Protein 2CHR (pdb70)

Organism: Cupriavidus pinatubonensis (strain JMP 134 / LMG 1197) (NCBI:txid264198)

B-factor: mean 28.67, std 28.76, range [2.0, 218.47]

Structure (mmCIF, N/CA/C/O backbone):
data_2CHR
#
_entry.id   2CHR
#
_cell.length_a   111.890
_cell.length_b   111.890
_cell.length_c   148.490
_cell.angle_alpha   90.00
_cell.angle_beta   90.00
_cell.angle_gamma   90.00
#
_symmetry.space_group_name_H-M   'I 4 2 2'
#
loop_
_entity.id
_entity.type
_entity.pdbx_description
1 polymer 'CHLOROMUCONATE CYCLOISOMERASE'
2 non-polymer 'MANGANESE (II) ION'
3 non-polymer 'CHLORIDE ION'
4 water water
#
loop_
_atom_site.group_PDB
_atom_site.id
_atom_site.type_symbol
_atom_site.label_atom_id
_atom_site.label_alt_id
_atom_site.label_comp_id
_atom_site.label_asym_id
_atom_site.label_entity_id
_atom_site.label_seq_id
_atom_site.pdbx_PDB_ins_code
_atom_site.Cartn_x
_atom_site.Cartn_y
_atom_site.Cartn_z
_atom_site.occupancy
_atom_site.B_iso_or_equiv
_atom_site.auth_seq_id
_atom_site.auth_comp_id
_atom_site.auth_asym_id
_atom_site.auth_atom_id
_atom_site.pdbx_PDB_model_num
ATOM 1 N N . MET A 1 1 ? 12.843 26.856 65.967 1.00 55.39 1 MET A N 1
ATOM 2 C CA . MET A 1 1 ? 11.511 26.527 66.536 1.00 55.39 1 MET A CA 1
ATOM 3 C C . MET A 1 1 ? 10.508 27.608 66.109 1.00 55.39 1 MET A C 1
ATOM 4 O O . MET A 1 1 ? 9.364 27.613 66.551 1.00 55.39 1 MET A O 1
ATOM 9 N N . LYS A 1 2 ? 10.975 28.527 65.263 1.00 53.69 2 LYS A N 1
ATOM 10 C CA . LYS A 1 2 ? 10.185 29.639 64.732 1.00 53.69 2 LYS A CA 1
ATOM 11 C C . LYS A 1 2 ? 9.446 30.486 65.773 1.00 53.69 2 LYS A C 1
ATOM 12 O O . LYS A 1 2 ? 8.471 30.043 66.391 1.00 53.69 2 LYS A O 1
ATOM 18 N N . ILE A 1 3 ? 9.904 31.725 65.928 1.00 26.83 3 ILE A N 1
ATOM 19 C CA . ILE A 1 3 ? 9.321 32.655 66.882 1.00 26.83 3 ILE A CA 1
ATOM 20 C C . ILE A 1 3 ? 7.947 33.099 66.419 1.00 26.83 3 ILE A C 1
ATOM 21 O O . ILE A 1 3 ? 7.805 33.701 65.357 1.00 26.83 3 ILE A O 1
ATOM 26 N N . ASP A 1 4 ? 6.932 32.779 67.211 1.00 33.87 4 ASP A N 1
ATOM 27 C CA . ASP A 1 4 ? 5.568 33.164 66.885 1.00 33.87 4 ASP A CA 1
ATOM 28 C C . ASP A 1 4 ? 5.426 34.645 67.189 1.00 33.87 4 ASP A C 1
ATOM 29 O O . ASP A 1 4 ? 5.197 35.449 66.284 1.00 33.87 4 ASP A O 1
ATOM 34 N N . ALA A 1 5 ? 5.607 35.010 68.456 1.00 23.75 5 ALA A N 1
ATOM 35 C CA . ALA A 1 5 ? 5.508 36.408 68.857 1.00 23.75 5 ALA A CA 1
ATOM 36 C C . ALA A 1 5 ? 6.328 36.758 70.106 1.00 23.75 5 ALA A C 1
ATOM 37 O O . ALA A 1 5 ? 6.477 35.951 71.028 1.00 23.75 5 ALA A O 1
ATOM 39 N N . ILE A 1 6 ? 6.881 37.967 70.097 1.00 48.52 6 ILE A N 1
ATOM 40 C CA . ILE A 1 6 ? 7.695 38.476 71.193 1.00 48.52 6 ILE A CA 1
ATOM 41 C C . ILE A 1 6 ? 6.927 39.616 71.850 1.00 48.52 6 ILE A C 1
ATOM 42 O O . ILE A 1 6 ? 6.740 40.674 71.243 1.00 48.52 6 ILE A O 1
ATOM 47 N N . GLU A 1 7 ? 6.459 39.381 73.074 1.00 42.19 7 GLU A N 1
ATOM 48 C CA . GLU A 1 7 ? 5.712 40.384 73.830 1.00 42.19 7 GLU A CA 1
ATOM 49 C C . GLU A 1 7 ? 6.553 40.934 74.982 1.00 42.19 7 GLU A C 1
ATOM 50 O O . GLU A 1 7 ? 7.476 40.271 75.453 1.00 42.19 7 GLU A O 1
ATOM 56 N N . ALA A 1 8 ? 6.228 42.143 75.432 1.00 21.04 8 ALA A N 1
ATOM 57 C CA . ALA A 1 8 ? 6.953 42.778 76.524 1.00 21.04 8 ALA A CA 1
ATOM 58 C C . ALA A 1 8 ? 6.062 43.744 77.290 1.00 21.04 8 ALA A C 1
ATOM 59 O O . ALA A 1 8 ? 5.274 44.473 76.681 1.00 21.04 8 ALA A O 1
ATOM 61 N N . VAL A 1 9 ? 6.189 43.746 78.621 1.00 31.22 9 VAL A N 1
ATOM 62 C CA . VAL A 1 9 ? 5.403 44.627 79.494 1.00 31.22 9 VAL A CA 1
ATOM 63 C C . VAL A 1 9 ? 6.300 45.287 80.546 1.00 31.22 9 VAL A C 1
ATOM 64 O O . VAL A 1 9 ? 7.321 44.720 80.949 1.00 31.22 9 VAL A O 1
ATOM 68 N N . ILE A 1 10 ? 5.919 46.486 80.981 1.00 23.99 10 ILE A N 1
ATOM 69 C CA . ILE A 1 10 ? 6.674 47.216 81.997 1.00 23.99 10 ILE A CA 1
ATOM 70 C C . ILE A 1 10 ? 6.081 46.933 83.372 1.00 23.99 10 ILE A C 1
ATOM 71 O O . ILE A 1 10 ? 4.867 46.935 83.522 1.00 23.99 10 ILE A O 1
ATOM 76 N N . VAL A 1 11 ? 6.936 46.721 84.373 1.00 30.81 11 VAL A N 1
ATOM 77 C CA . VAL A 1 11 ? 6.492 46.440 85.747 1.00 30.81 11 VAL A CA 1
ATOM 78 C C . VAL A 1 11 ? 7.320 47.200 86.790 1.00 30.81 11 VAL A C 1
ATOM 79 O O . VAL A 1 11 ? 8.550 47.105 86.817 1.00 30.81 11 VAL A O 1
ATOM 83 N N . ASP A 1 12 ? 6.640 47.952 87.653 1.00 47.24 12 ASP A N 1
ATOM 84 C CA . ASP A 1 12 ? 7.321 48.746 88.680 1.00 47.24 12 ASP A CA 1
ATOM 85 C C . ASP A 1 12 ? 7.244 48.162 90.082 1.00 47.24 12 ASP A C 1
ATOM 86 O O . ASP A 1 12 ? 6.200 48.241 90.732 1.00 47.24 12 ASP A O 1
ATOM 91 N N . VAL A 1 13 ? 8.377 47.674 90.578 1.00 16.04 13 VAL A N 1
ATOM 92 C CA . VAL A 1 13 ? 8.436 47.086 91.910 1.00 16.04 13 VAL A CA 1
ATOM 93 C C . VAL A 1 13 ? 9.278 47.984 92.821 1.00 16.04 13 VAL A C 1
ATOM 94 O O . VAL A 1 13 ? 10.425 48.298 92.497 1.00 16.04 13 VAL A O 1
ATOM 98 N N . PRO A 1 14 ? 8.730 48.391 93.985 1.00 32.08 14 PRO A N 1
ATOM 99 C CA . PRO A 1 14 ? 9.410 49.255 94.967 1.00 32.08 14 PRO A CA 1
ATOM 100 C C . PRO A 1 14 ? 10.530 48.562 95.738 1.00 32.08 14 PRO A C 1
ATOM 101 O O . PRO A 1 14 ? 10.588 47.334 95.804 1.00 32.08 14 PRO A O 1
ATOM 105 N N . THR A 1 15 ? 11.418 49.363 96.316 1.00 26.22 15 THR A N 1
ATOM 106 C CA . THR A 1 15 ? 12.515 48.822 97.106 1.00 26.22 15 THR A CA 1
ATOM 107 C C . THR A 1 15 ? 12.035 48.843 98.542 1.00 26.22 15 THR A C 1
ATOM 108 O O . THR A 1 15 ? 11.358 49.795 98.943 1.00 26.22 15 THR A O 1
ATOM 112 N N . LYS A 1 16 ? 12.343 47.786 99.297 1.00 37.11 16 LYS A N 1
ATOM 113 C CA . LYS A 1 16 ? 11.961 47.695 100.706 1.00 37.11 16 LYS A CA 1
ATOM 114 C C . LYS A 1 16 ? 12.400 48.983 101.389 1.00 37.11 16 LYS A C 1
ATOM 115 O O . LYS A 1 16 ? 11.627 49.616 102.110 1.00 37.11 16 LYS A O 1
ATOM 121 N N . ARG A 1 17 ? 13.641 49.373 101.121 1.00 77.51 17 ARG A N 1
ATOM 122 C CA . ARG A 1 17 ? 14.207 50.591 101.657 1.00 77.51 17 ARG A CA 1
ATOM 123 C C . ARG A 1 17 ? 15.030 51.249 100.555 1.00 77.51 17 ARG A C 1
ATOM 124 O O . ARG A 1 17 ? 15.572 50.565 99.684 1.00 77.51 17 ARG A O 1
ATOM 132 N N . PRO A 1 18 ? 15.128 52.595 100.573 1.00 55.38 18 PRO A N 1
ATOM 133 C CA . PRO A 1 18 ? 15.871 53.383 99.585 1.00 55.38 18 PRO A CA 1
ATOM 134 C C . PRO A 1 18 ? 17.339 53.012 99.460 1.00 55.38 18 PRO A C 1
ATOM 135 O O . PRO A 1 18 ? 17.961 52.493 100.393 1.00 55.38 18 PRO A O 1
ATOM 139 N N . ILE A 1 19 ? 17.884 53.286 98.285 1.00 32.49 19 ILE A N 1
ATOM 140 C CA . ILE A 1 19 ? 19.281 53.019 98.018 1.00 32.49 19 ILE A CA 1
ATOM 141 C C . ILE A 1 19 ? 19.876 54.304 97.465 1.00 32.49 19 ILE A C 1
ATOM 142 O O . ILE A 1 19 ? 19.859 54.549 96.260 1.00 32.49 19 ILE A O 1
ATOM 147 N N . GLN A 1 20 ? 20.341 55.150 98.376 1.00 8.91 20 GLN A N 1
ATOM 148 C CA . GLN A 1 20 ? 20.930 56.426 98.020 1.00 8.91 20 GLN A CA 1
ATOM 149 C C . GLN A 1 20 ? 22.353 56.309 97.455 1.00 8.91 20 GLN A C 1
ATOM 150 O O . GLN A 1 20 ? 23.289 55.920 98.153 1.00 8.91 20 GLN A O 1
ATOM 156 N N . MET A 1 21 ? 22.491 56.580 96.161 1.00 36.09 21 MET A N 1
ATOM 157 C CA . MET A 1 21 ? 23.788 56.547 95.489 1.00 36.09 21 MET A CA 1
ATOM 158 C C . MET A 1 21 ? 24.230 57.986 95.272 1.00 36.09 21 MET A C 1
ATOM 159 O O . MET A 1 21 ? 23.594 58.924 95.768 1.00 36.09 21 MET A O 1
ATOM 164 N N . SER A 1 22 ? 25.313 58.158 94.518 1.00 18.75 22 SER A N 1
ATOM 165 C CA . SER A 1 22 ? 25.848 59.488 94.225 1.00 18.75 22 SER A CA 1
ATOM 166 C C . SER A 1 22 ? 25.041 60.157 93.132 1.00 18.75 22 SER A C 1
ATOM 167 O O . SER A 1 22 ? 24.919 61.382 93.100 1.00 18.75 22 SER A O 1
ATOM 170 N N . ILE A 1 23 ? 24.480 59.343 92.246 1.00 17.14 23 ILE A N 1
ATOM 171 C CA . ILE A 1 23 ? 23.700 59.853 91.136 1.00 17.14 23 ILE A CA 1
ATOM 172 C C . ILE A 1 23 ? 22.195 59.926 91.380 1.00 17.14 23 ILE A C 1
ATOM 173 O O . ILE A 1 23 ? 21.548 60.837 90.872 1.00 17.14 23 ILE A O 1
ATOM 178 N N . THR A 1 24 ? 21.653 59.016 92.196 1.00 68.26 24 THR A N 1
ATOM 179 C CA . THR A 1 24 ? 20.206 58.978 92.475 1.00 68.26 24 THR A CA 1
ATOM 180 C C . THR A 1 24 ? 19.868 58.101 93.688 1.00 68.26 24 THR A C 1
ATOM 181 O O . THR A 1 24 ? 20.687 57.287 94.112 1.00 68.26 24 THR A O 1
ATOM 185 N N . THR A 1 25 ? 18.677 58.298 94.260 1.00 44.27 25 THR A N 1
ATOM 186 C CA . THR A 1 25 ? 18.202 57.476 95.379 1.00 44.27 25 THR A CA 1
ATOM 187 C C . THR A 1 25 ? 17.173 56.511 94.780 1.00 44.27 25 THR A C 1
ATOM 188 O O . THR A 1 25 ? 16.278 56.922 94.035 1.00 44.27 25 THR A O 1
ATOM 192 N N . VAL A 1 26 ? 17.313 55.228 95.091 1.00 35.05 26 VAL A N 1
ATOM 193 C CA . VAL A 1 26 ? 16.409 54.210 94.572 1.00 35.05 26 VAL A CA 1
ATOM 194 C C . VAL A 1 26 ? 15.275 53.901 95.542 1.00 35.05 26 VAL A C 1
ATOM 195 O O . VAL A 1 26 ? 15.455 53.167 96.520 1.00 35.05 26 VAL A O 1
ATOM 199 N N . HIS A 1 27 ? 14.127 54.527 95.302 1.00 46.17 27 HIS A N 1
ATOM 200 C CA . HIS A 1 27 ? 12.947 54.309 96.132 1.00 46.17 27 HIS A CA 1
ATOM 201 C C . HIS A 1 27 ? 12.105 53.201 95.504 1.00 46.17 27 HIS A C 1
ATOM 202 O O . HIS A 1 27 ? 11.399 52.474 96.206 1.00 46.17 27 HIS A O 1
ATOM 209 N N . GLN A 1 28 ? 12.200 53.085 94.178 1.00 31.56 28 GLN A N 1
ATOM 210 C CA . GLN A 1 28 ? 11.460 52.092 93.402 1.00 31.56 28 GLN A CA 1
ATOM 211 C C . GLN A 1 28 ? 12.338 51.586 92.250 1.00 31.56 28 GLN A C 1
ATOM 212 O O . GLN A 1 28 ? 13.285 52.262 91.849 1.00 31.56 28 GLN A O 1
ATOM 218 N N . GLN A 1 29 ? 12.021 50.405 91.723 1.00 32.39 29 GLN A N 1
ATOM 219 C CA . GLN A 1 29 ? 12.790 49.810 90.629 1.00 32.39 29 GLN A CA 1
ATOM 220 C C . GLN A 1 29 ? 11.889 49.339 89.475 1.00 32.39 29 GLN A C 1
ATOM 221 O O . GLN A 1 29 ? 11.137 48.371 89.611 1.00 32.39 29 GLN A O 1
ATOM 227 N N . SER A 1 30 ? 11.996 50.023 88.337 1.00 60.04 30 SER A N 1
ATOM 228 C CA . SER A 1 30 ? 11.197 49.727 87.147 1.00 60.04 30 SER A CA 1
ATOM 229 C C . SER A 1 30 ? 11.860 48.698 86.242 1.00 60.04 30 SER A C 1
ATOM 230 O O . SER A 1 30 ? 13.077 48.701 86.092 1.00 60.04 30 SER A O 1
ATOM 233 N N . TYR A 1 31 ? 11.049 47.867 85.591 1.00 26.11 31 TYR A N 1
ATOM 234 C CA . TYR A 1 31 ? 11.563 46.829 84.698 1.00 26.11 31 TYR A CA 1
ATOM 235 C C . TYR A 1 31 ? 10.810 46.701 83.372 1.00 26.11 31 TYR A C 1
ATOM 236 O O . TYR A 1 31 ? 9.886 47.461 83.076 1.00 26.11 31 TYR A O 1
ATOM 245 N N . VAL A 1 32 ? 11.220 45.711 82.585 1.00 12.99 32 VAL A N 1
ATOM 246 C CA . VAL A 1 32 ? 10.617 45.413 81.295 1.00 12.99 32 VAL A CA 1
ATOM 247 C C . VAL A 1 32 ? 10.818 43.912 81.063 1.00 12.99 32 VAL A C 1
ATOM 248 O O . VAL A 1 32 ? 11.902 43.484 80.663 1.00 12.99 32 VAL A O 1
ATOM 252 N N . ILE A 1 33 ? 9.816 43.107 81.409 1.00 49.46 33 ILE A N 1
ATOM 253 C CA . ILE A 1 33 ? 9.913 41.663 81.204 1.00 49.46 33 ILE A CA 1
ATOM 254 C C . ILE A 1 33 ? 9.472 41.311 79.780 1.00 49.46 33 ILE A C 1
ATOM 255 O O . ILE A 1 33 ? 8.416 41.743 79.318 1.00 49.46 33 ILE A O 1
ATOM 260 N N . VAL A 1 34 ? 10.333 40.590 79.067 1.00 21.95 34 VAL A N 1
ATOM 261 C CA . VAL A 1 34 ? 10.078 40.194 77.689 1.00 21.95 34 VAL A CA 1
ATOM 262 C C . VAL A 1 34 ? 9.734 38.711 77.523 1.00 21.95 34 VAL A C 1
ATOM 263 O O . VAL A 1 34 ? 10.617 37.850 77.550 1.00 21.95 34 VAL A O 1
ATOM 267 N N . ARG A 1 35 ? 8.447 38.421 77.338 1.00 57.43 35 ARG A N 1
ATOM 268 C CA . ARG A 1 35 ? 7.981 37.048 77.144 1.00 57.43 35 ARG A CA 1
ATOM 269 C C . ARG A 1 35 ? 7.990 36.676 75.667 1.00 57.43 35 ARG A C 1
ATOM 270 O O . ARG A 1 35 ? 7.131 37.134 74.913 1.00 57.43 35 ARG A O 1
ATOM 278 N N . VAL A 1 36 ? 8.962 35.872 75.245 1.00 24.23 36 VAL A N 1
ATOM 279 C CA . VAL A 1 36 ? 9.035 35.445 73.846 1.00 24.23 36 VAL A CA 1
ATOM 280 C C . VAL A 1 36 ? 8.346 34.080 73.671 1.00 24.23 36 VAL A C 1
ATOM 281 O O . VAL A 1 36 ? 8.882 33.044 74.057 1.00 24.23 36 VAL A O 1
ATOM 285 N N . TYR A 1 37 ? 7.128 34.090 73.139 1.00 49.58 37 TYR A N 1
ATOM 286 C CA . TYR A 1 37 ? 6.379 32.851 72.937 1.00 49.58 37 TYR A CA 1
ATOM 287 C C . TYR A 1 37 ? 6.784 32.188 71.636 1.00 49.58 37 TYR A C 1
ATOM 288 O O . TYR A 1 37 ? 6.869 32.846 70.599 1.00 49.58 37 TYR A O 1
ATOM 297 N N . SER A 1 38 ? 7.022 30.882 71.692 1.00 28.22 38 SER A N 1
ATOM 298 C CA . SER A 1 38 ? 7.412 30.142 70.505 1.00 28.22 38 SER A CA 1
ATOM 299 C C . SER A 1 38 ? 7.164 28.645 70.587 1.00 28.22 38 SER A C 1
ATOM 300 O O . SER A 1 38 ? 7.754 27.951 71.415 1.00 28.22 38 SER A O 1
ATOM 303 N N . GLU A 1 39 ? 6.321 28.159 69.678 1.00 67.62 39 GLU A N 1
ATOM 304 C CA . GLU A 1 39 ? 5.969 26.746 69.574 1.00 67.62 39 GLU A CA 1
ATOM 305 C C . GLU A 1 39 ? 5.410 26.179 70.879 1.00 67.62 39 GLU A C 1
ATOM 306 O O . GLU A 1 39 ? 5.718 25.050 71.269 1.00 67.62 39 GLU A O 1
ATOM 312 N N . GLY A 1 40 ? 4.605 26.981 71.567 1.00 62.26 40 GLY A N 1
ATOM 313 C CA . GLY A 1 40 ? 4.018 26.537 72.818 1.00 62.26 40 GLY A CA 1
ATOM 314 C C . GLY A 1 40 ? 4.826 26.845 74.067 1.00 62.26 40 GLY A C 1
ATOM 315 O O . GLY A 1 40 ? 4.246 27.085 75.124 1.00 62.26 40 GLY A O 1
ATOM 316 N N . LEU A 1 41 ? 6.153 26.811 73.963 1.00 60.00 41 LEU A N 1
ATOM 317 C CA . LEU A 1 41 ? 7.014 27.100 75.107 1.00 60.00 41 LEU A CA 1
ATOM 318 C C . LEU A 1 41 ? 7.475 28.554 75.104 1.00 60.00 41 LEU A C 1
ATOM 319 O O . LEU A 1 41 ? 7.954 29.057 74.089 1.00 60.00 41 LEU A O 1
ATOM 324 N N . VAL A 1 42 ? 7.305 29.219 76.243 1.00 46.49 42 VAL A N 1
ATOM 325 C CA . VAL A 1 42 ? 7.684 30.619 76.409 1.00 46.49 42 VAL A CA 1
ATOM 326 C C . VAL A 1 42 ? 9.149 30.711 76.861 1.00 46.49 42 VAL A C 1
ATOM 327 O O . VAL A 1 42 ? 9.791 29.692 77.124 1.00 46.49 42 VAL A O 1
ATOM 331 N N . GLY A 1 43 ? 9.670 31.939 76.885 1.00 11.01 43 GLY A N 1
ATOM 332 C CA . GLY A 1 43 ? 11.033 32.217 77.299 1.00 11.01 43 GLY A CA 1
ATOM 333 C C . GLY A 1 43 ? 11.045 33.588 77.953 1.00 11.01 43 GLY A C 1
ATOM 334 O O . GLY A 1 43 ? 10.819 34.608 77.293 1.00 11.01 43 GLY A O 1
ATOM 335 N N . VAL A 1 44 ? 11.249 33.615 79.263 1.00 32.35 44 VAL A N 1
ATOM 336 C CA . VAL A 1 44 ? 11.262 34.865 80.004 1.00 32.35 44 VAL A CA 1
ATOM 337 C C . VAL A 1 44 ? 12.648 35.500 80.124 1.00 32.35 44 VAL A C 1
ATOM 338 O O . VAL A 1 44 ? 13.653 34.804 80.306 1.00 32.35 44 VAL A O 1
ATOM 342 N N . GLY A 1 45 ? 12.669 36.830 80.047 1.00 9.60 45 GLY A N 1
ATOM 343 C CA . GLY A 1 45 ? 13.889 37.610 80.156 1.00 9.60 45 GLY A CA 1
ATOM 344 C C . GLY A 1 45 ? 13.498 39.015 80.583 1.00 9.60 45 GLY A C 1
ATOM 345 O O . GLY A 1 45 ? 12.318 39.351 80.571 1.00 9.60 45 GLY A O 1
ATOM 346 N N . GLU A 1 46 ? 14.459 39.845 80.968 1.00 23.13 46 GLU A N 1
ATOM 347 C CA . GLU A 1 46 ? 14.122 41.200 81.387 1.00 23.13 46 GLU A CA 1
ATOM 348 C C . GLU A 1 46 ? 15.225 42.204 81.086 1.00 23.13 46 GLU A C 1
ATOM 349 O O . GLU A 1 46 ? 16.394 41.843 80.914 1.00 23.13 46 GLU A O 1
ATOM 355 N N . GLY A 1 47 ? 14.844 43.473 81.058 1.00 2.00 47 GLY A N 1
ATOM 356 C CA . GLY A 1 47 ? 15.804 44.519 80.796 1.00 2.00 47 GLY A CA 1
ATOM 357 C C . GLY A 1 47 ? 15.302 45.786 81.443 1.00 2.00 47 GLY A C 1
ATOM 358 O O . GLY A 1 47 ? 14.106 46.084 81.359 1.00 2.00 47 GLY A O 1
ATOM 359 N N . GLY A 1 48 ? 16.200 46.513 82.105 1.00 18.12 48 GLY A N 1
ATOM 360 C CA . GLY A 1 48 ? 15.822 47.755 82.756 1.00 18.12 48 GLY A CA 1
ATOM 361 C C . GLY A 1 48 ? 17.030 48.591 83.132 1.00 18.12 48 GLY A C 1
ATOM 362 O O . GLY A 1 48 ? 18.165 48.138 82.981 1.00 18.12 48 GLY A O 1
ATOM 363 N N . SER A 1 49 ? 16.794 49.808 83.618 1.00 74.13 49 SER A N 1
ATOM 364 C CA . SER A 1 49 ? 17.877 50.706 84.018 1.00 74.13 49 SER A CA 1
ATOM 365 C C . SER A 1 49 ? 17.689 51.253 85.440 1.00 74.13 49 SER A C 1
ATOM 366 O O . SER A 1 49 ? 16.624 51.099 86.041 1.00 74.13 49 SER A O 1
ATOM 369 N N . VAL A 1 50 ? 18.739 51.881 85.969 1.00 21.37 50 VAL A N 1
ATOM 370 C CA . VAL A 1 50 ? 18.731 52.463 87.317 1.00 21.37 50 VAL A CA 1
ATOM 371 C C . VAL A 1 50 ? 18.481 53.974 87.301 1.00 21.37 50 VAL A C 1
ATOM 372 O O . VAL A 1 50 ? 19.119 54.710 86.545 1.00 21.37 50 VAL A O 1
ATOM 376 N N . GLY A 1 51 ? 17.583 54.427 88.173 1.00 36.84 51 GLY A N 1
ATOM 377 C CA . GLY A 1 51 ? 17.255 55.840 88.252 1.00 36.84 51 GLY A CA 1
ATOM 378 C C . GLY A 1 51 ? 16.721 56.384 86.939 1.00 36.84 51 GLY A C 1
ATOM 379 O O . GLY A 1 51 ? 16.827 57.581 86.657 1.00 36.84 51 GLY A O 1
ATOM 380 N N . GLY A 1 52 ? 16.096 55.504 86.156 1.00 19.20 52 GLY A N 1
ATOM 381 C CA . GLY A 1 52 ? 15.560 55.890 84.863 1.00 19.20 52 GLY A CA 1
ATOM 382 C C . GLY A 1 52 ? 16.735 56.059 83.926 1.00 19.20 52 GLY A C 1
ATOM 383 O O . GLY A 1 52 ? 17.601 55.189 83.870 1.00 19.20 52 GLY A O 1
ATOM 384 N N . PRO A 1 53 ? 16.804 57.176 83.183 1.00 35.14 53 PRO A N 1
ATOM 385 C CA . PRO A 1 53 ? 17.903 57.440 82.251 1.00 35.14 53 PRO A CA 1
ATOM 386 C C . PRO A 1 53 ? 19.085 58.115 82.953 1.00 35.14 53 PRO A C 1
ATOM 387 O O . PRO A 1 53 ? 19.655 59.067 82.429 1.00 35.14 53 PRO A O 1
ATOM 391 N N . VAL A 1 54 ? 19.455 57.617 84.133 1.00 11.95 54 VAL A N 1
ATOM 392 C CA . VAL A 1 54 ? 20.568 58.210 84.873 1.00 11.95 54 VAL A CA 1
ATOM 393 C C . VAL A 1 54 ? 21.826 57.347 84.941 1.00 11.95 54 VAL A C 1
ATOM 394 O O . VAL A 1 54 ? 22.915 57.826 84.621 1.00 11.95 54 VAL A O 1
ATOM 398 N N . TRP A 1 55 ? 21.702 56.095 85.381 1.00 41.48 55 TRP A N 1
ATOM 399 C CA . TRP A 1 55 ? 22.870 55.217 85.447 1.00 41.48 55 TRP A CA 1
ATOM 400 C C . TRP A 1 55 ? 23.369 55.032 84.023 1.00 41.48 55 TRP A C 1
ATOM 401 O O . TRP A 1 55 ? 24.561 55.114 83.762 1.00 41.48 55 TRP A O 1
ATOM 412 N N . SER A 1 56 ? 22.431 54.803 83.109 1.00 15.33 56 SER A N 1
ATOM 413 C CA . SER A 1 56 ? 22.730 54.638 81.692 1.00 15.33 56 SER A CA 1
ATOM 414 C C . SER A 1 56 ? 21.783 55.576 80.934 1.00 15.33 56 SER A C 1
ATOM 415 O O . SER A 1 56 ? 20.962 56.264 81.549 1.00 15.33 56 SER A O 1
ATOM 418 N N 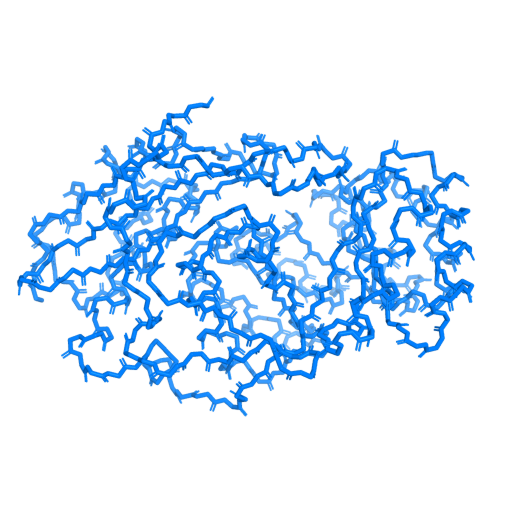. ALA A 1 57 ? 21.889 55.599 79.608 1.00 26.47 57 ALA A N 1
ATOM 419 C CA 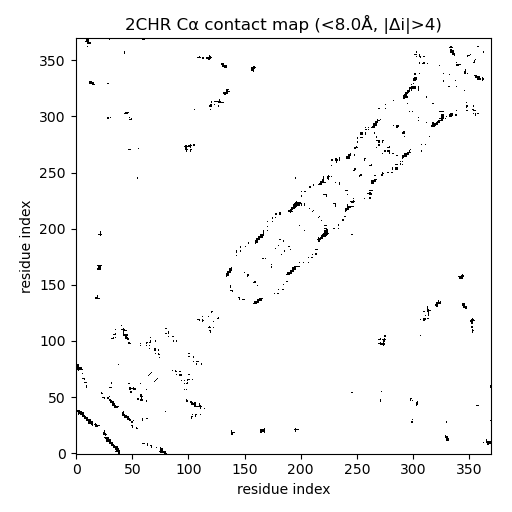. ALA A 1 57 ? 21.037 56.459 78.784 1.00 26.47 57 ALA A CA 1
ATOM 420 C C . ALA A 1 57 ? 19.638 55.868 78.570 1.00 26.47 57 ALA A C 1
ATOM 421 O O . ALA A 1 57 ? 18.763 56.510 77.991 1.00 26.47 57 ALA A O 1
ATOM 423 N N . GLU A 1 58 ? 19.440 54.642 79.043 1.00 17.37 58 GLU A N 1
ATOM 424 C CA . GLU A 1 58 ? 18.168 53.948 78.901 1.00 17.37 58 GLU A CA 1
ATOM 425 C C . GLU A 1 58 ? 17.276 54.066 80.130 1.00 17.37 58 GLU A C 1
ATOM 426 O O . GLU A 1 58 ? 17.728 54.424 81.215 1.00 17.37 58 GLU A O 1
ATOM 432 N N . CYS A 1 59 ? 16.003 53.733 79.942 1.00 14.97 59 CYS A N 1
ATOM 433 C CA . CYS A 1 59 ? 15.000 53.769 81.000 1.00 14.97 59 CYS A CA 1
ATOM 434 C C . CYS A 1 59 ? 13.856 52.854 80.579 1.00 14.97 59 CYS A C 1
ATOM 435 O O . CYS A 1 59 ? 13.797 52.427 79.422 1.00 14.97 59 CYS A O 1
ATOM 438 N N . ALA A 1 60 ? 12.942 52.583 81.509 1.00 24.55 60 ALA A N 1
ATOM 439 C CA . ALA A 1 60 ? 11.805 51.694 81.272 1.00 24.55 60 ALA A CA 1
ATOM 440 C C . ALA A 1 60 ? 11.026 51.928 79.977 1.00 24.55 60 ALA A C 1
ATOM 441 O O . ALA A 1 60 ? 10.808 50.987 79.208 1.00 24.55 60 ALA A O 1
ATOM 443 N N . GLU A 1 61 ? 10.634 53.179 79.728 1.00 43.70 61 GLU A N 1
ATOM 444 C CA . GLU A 1 61 ? 9.855 53.531 78.536 1.00 43.70 61 GLU A CA 1
ATOM 445 C C . GLU A 1 61 ? 10.628 53.449 77.229 1.00 43.70 61 GLU A C 1
ATOM 446 O O . GLU A 1 61 ? 10.040 53.200 76.174 1.00 43.70 61 GLU A O 1
ATOM 452 N N . THR A 1 62 ? 11.932 53.704 77.291 1.00 9.43 62 THR A N 1
ATOM 453 C CA . THR A 1 62 ? 12.774 53.635 76.094 1.00 9.43 62 THR A CA 1
ATOM 454 C C . THR A 1 62 ? 13.029 52.170 75.736 1.00 9.43 62 THR A C 1
ATOM 455 O O . THR A 1 62 ? 13.088 51.815 74.558 1.00 9.43 62 THR A O 1
ATOM 459 N N . ILE A 1 63 ? 13.146 51.326 76.760 1.00 40.41 63 ILE A N 1
ATOM 460 C CA . ILE A 1 63 ? 13.381 49.901 76.569 1.00 40.41 63 ILE A CA 1
ATOM 461 C C . ILE A 1 63 ? 12.198 49.250 75.863 1.00 40.41 63 ILE A C 1
ATOM 462 O O . ILE A 1 63 ? 12.377 48.466 74.933 1.00 40.41 63 ILE A O 1
ATOM 467 N N . LYS A 1 64 ? 10.986 49.601 76.284 1.00 49.59 64 LYS A N 1
ATOM 468 C CA . LYS A 1 64 ? 9.787 49.016 75.698 1.00 49.59 64 LYS A CA 1
ATOM 469 C C . LYS A 1 64 ? 9.619 49.285 74.205 1.00 49.59 64 LYS A C 1
ATOM 470 O O . LYS A 1 64 ? 9.475 48.349 73.421 1.00 49.59 64 LYS A O 1
ATOM 476 N N . ILE A 1 65 ? 9.661 50.554 73.812 1.00 36.98 65 ILE A N 1
ATOM 477 C CA . ILE A 1 65 ? 9.493 50.924 72.408 1.00 36.98 65 ILE A CA 1
ATOM 478 C C . ILE A 1 65 ? 10.605 50.408 71.499 1.00 36.98 65 ILE A C 1
ATOM 479 O O . ILE A 1 65 ? 10.342 49.968 70.380 1.00 36.98 65 ILE A O 1
ATOM 484 N N . ILE A 1 66 ? 11.844 50.452 71.983 1.00 25.79 66 ILE A N 1
ATOM 485 C CA . ILE A 1 66 ? 12.979 49.971 71.203 1.00 25.79 66 ILE A CA 1
ATOM 486 C C . ILE A 1 66 ? 12.834 48.473 70.984 1.00 25.79 66 ILE A C 1
ATOM 487 O O . ILE A 1 66 ? 13.227 47.956 69.942 1.00 25.79 66 ILE A O 1
ATOM 492 N N . VAL A 1 67 ? 12.274 47.785 71.975 1.00 18.95 67 VAL A N 1
ATOM 493 C CA . VAL A 1 67 ? 12.051 46.351 71.868 1.00 18.95 67 VAL A CA 1
ATOM 494 C C . VAL A 1 67 ? 10.911 46.096 70.876 1.00 18.95 67 VAL A C 1
ATOM 495 O O . VAL A 1 67 ? 11.134 45.627 69.756 1.00 18.95 67 VAL A O 1
ATOM 499 N N . GLU A 1 68 ? 9.702 46.473 71.281 1.00 61.18 68 GLU A N 1
ATOM 500 C CA . GLU A 1 68 ? 8.500 46.290 70.474 1.00 61.18 68 GLU A CA 1
ATOM 501 C C . GLU A 1 68 ? 8.562 46.809 69.041 1.00 61.18 68 GLU A C 1
ATOM 502 O O . GLU A 1 68 ? 8.370 46.057 68.084 1.00 61.18 68 GLU A O 1
ATOM 508 N N . ARG A 1 69 ? 8.840 48.100 68.911 1.00 18.69 69 ARG A N 1
ATOM 509 C CA . ARG A 1 69 ? 8.868 48.764 67.616 1.00 18.69 69 ARG A CA 1
ATOM 510 C C . ARG A 1 69 ? 10.101 48.590 66.733 1.00 18.69 69 ARG A C 1
ATOM 511 O O . ARG A 1 69 ? 10.018 48.775 65.523 1.00 18.69 69 ARG A O 1
ATOM 519 N N . TYR A 1 70 ? 11.230 48.195 67.307 1.00 23.48 70 TYR A N 1
ATOM 520 C CA . TYR A 1 70 ? 12.433 48.076 66.500 1.00 23.48 70 TYR A CA 1
ATOM 521 C C . TYR A 1 70 ? 13.174 46.760 66.416 1.00 23.48 70 TYR A C 1
ATOM 522 O O . TYR A 1 70 ? 13.812 46.488 65.405 1.00 23.48 70 TYR A O 1
ATOM 531 N N . LEU A 1 71 ? 13.110 45.950 67.465 1.00 15.90 71 LEU A N 1
ATOM 532 C CA . LEU A 1 71 ? 13.813 44.667 67.471 1.00 15.90 71 LEU A CA 1
ATOM 533 C C . LEU A 1 71 ? 12.859 43.532 67.131 1.00 15.90 71 LEU A C 1
ATOM 534 O O . LEU A 1 71 ? 13.120 42.730 66.232 1.00 15.90 71 LEU A O 1
ATOM 539 N N . ALA A 1 72 ? 11.713 43.550 67.800 1.00 24.89 72 ALA A N 1
ATOM 540 C CA . ALA A 1 72 ? 10.656 42.554 67.645 1.00 24.89 72 ALA A CA 1
ATOM 541 C C . ALA A 1 72 ? 10.258 42.218 66.201 1.00 24.89 72 ALA A C 1
ATOM 542 O O . ALA A 1 72 ? 10.208 41.043 65.830 1.00 24.89 72 ALA A O 1
ATOM 544 N N . PRO A 1 73 ? 10.006 43.241 65.356 1.00 23.51 73 PRO A N 1
ATOM 545 C CA . PRO A 1 73 ? 9.613 43.018 63.965 1.00 23.51 7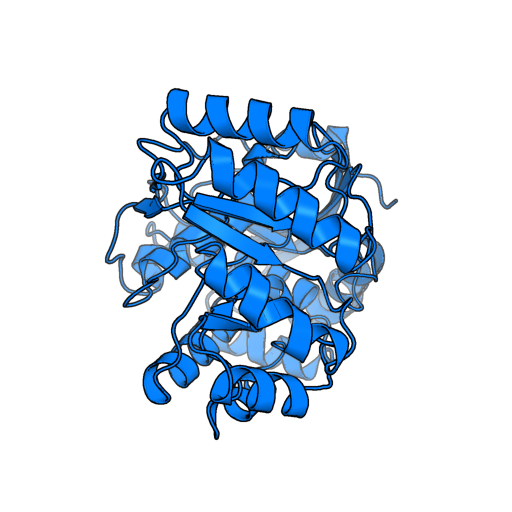3 PRO A CA 1
ATOM 546 C C . PRO A 1 73 ? 10.547 42.099 63.189 1.00 23.51 73 PRO A C 1
ATOM 547 O O . PRO A 1 73 ? 10.111 41.118 62.588 1.00 23.51 73 PRO A O 1
ATOM 551 N N . HIS A 1 74 ? 11.833 42.406 63.227 1.00 31.56 74 HIS A N 1
ATOM 552 C CA . HIS A 1 74 ? 12.827 41.624 62.502 1.00 31.56 74 HIS A CA 1
ATOM 553 C C . HIS A 1 74 ? 13.076 40.237 63.099 1.00 31.56 74 HIS A C 1
ATOM 554 O O . HIS A 1 74 ? 13.667 39.378 62.446 1.00 31.56 74 HIS A O 1
ATOM 561 N N . LEU A 1 75 ? 12.585 40.014 64.315 1.00 31.06 75 LEU A N 1
ATOM 562 C CA . LEU A 1 75 ? 12.778 38.741 65.002 1.00 31.06 75 LEU A CA 1
ATOM 563 C C . LEU A 1 75 ? 11.598 37.784 64.894 1.00 31.06 75 LEU A C 1
ATOM 564 O O . LEU A 1 75 ? 11.752 36.587 65.130 1.00 31.06 75 LEU A O 1
ATOM 569 N N . LEU A 1 76 ? 10.423 38.311 64.554 1.00 40.49 76 LEU A N 1
ATOM 570 C CA . LEU A 1 76 ? 9.221 37.487 64.410 1.00 40.49 76 LEU A CA 1
ATOM 571 C C . LEU A 1 76 ? 9.330 36.541 63.227 1.00 40.49 76 LEU A C 1
ATOM 572 O O . LEU A 1 76 ? 9.669 36.953 62.116 1.00 40.49 76 LEU A O 1
ATOM 577 N N . GLY A 1 77 ? 9.031 35.272 63.474 1.00 10.07 77 GLY A N 1
ATOM 578 C CA . GLY A 1 77 ? 9.086 34.269 62.427 1.00 10.07 77 GLY A CA 1
ATOM 579 C C . GLY A 1 77 ? 10.483 33.778 62.127 1.00 10.07 77 GLY A C 1
ATOM 580 O O . GLY A 1 77 ? 10.699 33.124 61.111 1.00 10.07 77 GLY A O 1
ATOM 581 N N . THR A 1 78 ? 11.420 34.070 63.026 1.00 62.88 78 THR A N 1
ATOM 582 C CA . THR A 1 78 ? 12.819 33.670 62.871 1.00 62.88 78 THR A CA 1
ATOM 583 C C . THR A 1 78 ? 13.129 32.422 63.703 1.00 62.88 78 THR A C 1
ATOM 584 O O . THR A 1 78 ? 12.410 32.111 64.649 1.00 62.88 78 THR A O 1
ATOM 588 N N . ASP A 1 79 ? 14.181 31.700 63.325 1.00 37.76 79 ASP A N 1
ATOM 589 C CA . ASP A 1 79 ? 14.601 30.491 64.038 1.00 37.76 79 ASP A CA 1
ATOM 590 C C . ASP A 1 79 ? 14.954 30.850 65.487 1.00 37.76 79 ASP A C 1
ATOM 591 O O . ASP A 1 79 ? 15.982 31.475 65.749 1.00 37.76 79 ASP A O 1
ATOM 596 N N . ALA A 1 80 ? 14.087 30.451 66.414 1.00 44.42 80 ALA A N 1
ATOM 597 C CA . ALA A 1 80 ? 14.266 30.731 67.837 1.00 44.42 80 ALA A CA 1
ATOM 598 C C . ALA A 1 80 ? 15.530 30.132 68.463 1.00 44.42 80 ALA A C 1
ATOM 599 O O . ALA A 1 80 ? 16.004 30.613 69.491 1.00 44.42 80 ALA A O 1
ATOM 601 N N . PHE A 1 81 ? 16.055 29.076 67.845 1.00 30.21 81 PHE A N 1
ATOM 602 C CA . PHE A 1 81 ? 17.262 28.402 68.320 1.00 30.21 81 PHE A CA 1
ATOM 603 C C . PHE A 1 81 ? 18.534 28.957 67.694 1.00 30.21 81 PHE A C 1
ATOM 604 O O . PHE A 1 81 ? 19.526 28.238 67.573 1.00 30.21 81 PHE A O 1
ATOM 612 N N . ASN A 1 82 ? 18.507 30.216 67.267 1.00 24.66 82 ASN A N 1
ATOM 613 C CA . ASN A 1 82 ? 19.691 30.812 66.659 1.00 24.66 82 ASN A CA 1
ATOM 614 C C . ASN A 1 82 ? 20.026 32.175 67.265 1.00 24.66 82 ASN A C 1
ATOM 615 O O . ASN A 1 82 ? 19.696 33.224 66.701 1.00 24.66 82 ASN A O 1
ATOM 620 N N . VAL A 1 83 ? 20.697 32.143 68.415 1.00 34.71 83 VAL A N 1
ATOM 621 C CA . VAL A 1 83 ? 21.082 33.358 69.120 1.00 34.71 83 VAL A CA 1
ATOM 622 C C . VAL A 1 83 ? 22.107 34.143 68.306 1.00 34.71 83 VAL A C 1
ATOM 623 O O . VAL A 1 83 ? 22.093 35.377 68.317 1.00 34.71 83 VAL A O 1
ATOM 627 N N . SER A 1 84 ? 22.977 33.421 67.595 1.00 2.00 84 SER A N 1
ATOM 628 C CA . SER A 1 84 ? 24.005 34.040 66.746 1.00 2.00 84 SER A CA 1
ATOM 629 C C . SER A 1 84 ? 23.367 35.026 65.776 1.00 2.00 84 SER A C 1
ATOM 630 O O . SER A 1 84 ? 23.834 36.159 65.621 1.00 2.00 84 SER A O 1
ATOM 633 N N . GLY A 1 85 ? 22.308 34.568 65.112 1.00 24.24 85 GLY A N 1
ATOM 634 C CA . GLY A 1 85 ? 21.589 35.402 64.166 1.00 24.24 85 GLY A CA 1
ATOM 635 C C . GLY A 1 85 ? 20.739 36.456 64.851 1.00 24.24 85 GLY A C 1
ATOM 636 O O . GLY A 1 85 ? 20.651 37.585 64.378 1.00 24.24 85 GLY A O 1
ATOM 637 N N . ALA A 1 86 ? 20.129 36.094 65.977 1.00 14.44 86 ALA A N 1
ATOM 638 C CA . ALA A 1 86 ? 19.287 37.019 66.727 1.00 14.44 86 ALA A CA 1
ATOM 639 C C . ALA A 1 86 ? 20.064 38.271 67.112 1.00 14.44 86 ALA A C 1
ATOM 640 O O . ALA A 1 86 ? 19.595 39.397 66.904 1.00 14.44 86 ALA A O 1
ATOM 642 N N . LEU A 1 87 ? 21.263 38.067 67.655 1.00 19.12 87 LEU A N 1
ATOM 643 C CA . LEU A 1 87 ? 22.099 39.184 68.073 1.00 19.12 87 LEU A CA 1
ATOM 644 C C . LEU A 1 87 ? 22.579 40.002 66.881 1.00 19.12 87 LEU A C 1
ATOM 645 O O . LEU A 1 87 ? 22.500 41.233 66.907 1.00 19.12 87 LEU A O 1
ATOM 650 N N . GLN A 1 88 ? 23.050 39.311 65.840 1.00 16.68 88 GLN A N 1
ATOM 651 C CA . GLN A 1 88 ? 23.529 39.953 64.610 1.00 16.68 88 GLN A CA 1
ATOM 652 C C . GLN A 1 88 ? 22.412 40.837 64.049 1.00 16.68 88 GLN A C 1
ATOM 653 O O . GLN A 1 88 ? 22.608 42.029 63.816 1.00 16.68 88 GLN A O 1
ATOM 659 N N . THR A 1 89 ? 21.219 40.251 63.947 1.00 18.80 89 THR A N 1
ATOM 660 C CA . THR A 1 89 ? 20.026 40.923 63.445 1.00 18.80 89 THR A CA 1
ATOM 661 C C . THR A 1 89 ? 19.667 42.132 64.299 1.00 18.80 89 THR A C 1
ATOM 662 O O . THR A 1 89 ? 19.253 43.163 63.779 1.00 18.80 89 THR A O 1
ATOM 666 N N . MET A 1 90 ? 19.825 41.998 65.611 1.00 16.15 90 MET A N 1
ATOM 667 C CA . MET A 1 90 ? 19.523 43.095 66.524 1.00 16.15 90 MET A CA 1
ATOM 668 C C . MET A 1 90 ? 20.521 44.244 66.381 1.00 16.15 90 MET A C 1
ATOM 669 O O . MET A 1 90 ? 20.188 45.398 66.647 1.00 16.15 90 MET A O 1
ATOM 674 N N . ALA A 1 91 ? 21.744 43.929 65.968 1.00 29.21 91 ALA A N 1
ATOM 675 C CA . ALA A 1 91 ? 22.771 44.953 65.800 1.00 29.21 91 ALA A CA 1
ATOM 676 C C . ALA A 1 91 ? 22.560 45.761 64.527 1.00 29.21 91 ALA A C 1
ATOM 677 O O . ALA A 1 91 ? 23.008 46.905 64.432 1.00 29.21 91 ALA A O 1
ATOM 679 N N . ARG A 1 92 ? 21.896 45.149 63.547 1.00 29.78 92 ARG A N 1
ATOM 680 C CA . ARG A 1 92 ? 21.599 45.803 62.274 1.00 29.78 92 ARG A CA 1
ATOM 681 C C . ARG A 1 92 ? 20.256 46.529 62.349 1.00 29.78 92 ARG A C 1
ATOM 682 O O . ARG A 1 92 ? 19.872 47.249 61.427 1.00 29.78 92 ARG A O 1
ATOM 690 N N . ALA A 1 93 ? 19.556 46.349 63.461 1.00 19.06 93 ALA A N 1
ATOM 691 C CA . ALA A 1 93 ? 18.269 46.991 63.664 1.00 19.06 93 ALA A CA 1
ATOM 692 C C . ALA A 1 93 ? 18.422 48.298 64.444 1.00 19.06 93 ALA A C 1
ATOM 693 O O . ALA A 1 93 ? 17.994 49.354 63.978 1.00 19.06 93 ALA A O 1
ATOM 695 N N . VAL A 1 94 ? 19.033 48.232 65.625 1.00 7.42 94 VAL A N 1
ATOM 696 C CA . VAL A 1 94 ? 19.215 49.426 66.443 1.00 7.42 94 VAL A CA 1
ATOM 697 C C . VAL A 1 94 ? 20.636 49.585 66.961 1.00 7.42 94 VAL A C 1
ATOM 698 O O . VAL A 1 94 ? 21.380 48.610 67.059 1.00 7.42 94 VAL A O 1
ATOM 702 N N . THR A 1 95 ? 20.996 50.827 67.281 1.00 12.30 95 THR A N 1
ATOM 703 C CA . THR A 1 95 ? 22.316 51.180 67.795 1.00 12.30 95 THR A CA 1
ATOM 704 C C . THR A 1 95 ? 22.233 51.447 69.296 1.00 12.30 95 THR A C 1
ATOM 705 O O . THR A 1 95 ? 21.406 52.240 69.764 1.00 12.30 95 THR A O 1
ATOM 709 N N . GLY A 1 96 ? 23.107 50.791 70.052 1.00 31.59 96 GLY A N 1
ATOM 710 C CA . GLY A 1 96 ? 23.092 50.962 71.491 1.00 31.59 96 GLY A CA 1
ATOM 711 C C . GLY A 1 96 ? 21.888 50.245 72.063 1.00 31.59 96 GLY A C 1
ATOM 712 O O . GLY A 1 96 ? 21.495 49.199 71.549 1.00 31.59 96 GLY A O 1
ATOM 713 N N . ASN A 1 97 ? 21.277 50.822 73.095 1.00 30.16 97 ASN A N 1
ATOM 714 C CA . ASN A 1 97 ? 20.114 50.219 73.741 1.00 30.16 97 ASN A CA 1
ATOM 715 C C . ASN A 1 97 ? 20.440 48.766 74.084 1.00 30.16 97 ASN A C 1
ATOM 716 O O . ASN A 1 97 ? 19.757 47.834 73.650 1.00 30.16 97 ASN A O 1
ATOM 721 N N . ALA A 1 98 ? 21.505 48.596 74.866 1.00 9.11 98 ALA A N 1
ATOM 722 C CA . ALA A 1 98 ? 21.988 47.283 75.270 1.00 9.11 98 ALA A CA 1
ATOM 723 C C . ALA A 1 98 ? 21.067 46.566 76.239 1.00 9.11 98 ALA A C 1
ATOM 724 O O . ALA A 1 98 ? 21.046 45.339 76.286 1.00 9.11 98 ALA A O 1
ATOM 726 N N . SER A 1 99 ? 20.318 47.330 77.024 1.00 11.99 99 SER A N 1
ATOM 727 C CA . SER A 1 99 ? 19.398 46.731 77.976 1.00 11.99 99 SER A CA 1
ATOM 728 C C . SER A 1 99 ? 18.251 46.085 77.206 1.00 11.99 99 SER A C 1
ATOM 729 O O . SER A 1 99 ? 17.829 44.972 77.516 1.00 11.99 99 SER A O 1
ATOM 732 N N . ALA A 1 100 ? 17.793 46.767 76.161 1.00 3.58 100 ALA A N 1
ATOM 733 C CA . ALA A 1 100 ? 16.707 46.273 75.322 1.00 3.58 100 ALA A CA 1
ATOM 734 C C . ALA A 1 100 ? 17.174 45.051 74.559 1.00 3.58 100 ALA A C 1
ATOM 735 O O . ALA A 1 100 ? 16.430 44.079 74.403 1.00 3.58 100 ALA A O 1
ATOM 737 N N . LYS A 1 101 ? 18.403 45.134 74.055 1.00 17.01 101 LYS A N 1
ATOM 738 C CA . LYS A 1 101 ? 19.014 44.056 73.295 1.00 17.01 101 LYS A CA 1
ATOM 739 C C . LYS A 1 101 ? 19.260 42.837 74.178 1.00 17.01 101 LYS A C 1
ATOM 740 O O . LYS A 1 101 ? 19.119 41.702 73.720 1.00 17.01 101 LYS A O 1
ATOM 746 N N . ALA A 1 102 ? 19.639 43.082 75.434 1.00 12.47 102 ALA A N 1
ATOM 747 C CA . ALA A 1 102 ? 19.916 42.017 76.398 1.00 12.47 102 ALA A CA 1
ATOM 748 C C . ALA A 1 102 ? 18.637 41.353 76.892 1.00 12.47 102 ALA A C 1
ATOM 749 O O . ALA A 1 102 ? 18.617 40.153 77.175 1.00 12.47 102 ALA A O 1
ATOM 751 N N . ALA A 1 103 ? 17.571 42.139 76.998 1.00 19.38 103 ALA A N 1
ATOM 752 C CA . ALA A 1 103 ? 16.289 41.626 77.449 1.00 19.38 103 ALA A CA 1
ATOM 753 C C . ALA A 1 103 ? 15.843 40.511 76.516 1.00 19.38 103 ALA A C 1
ATOM 754 O O . ALA A 1 103 ? 15.562 39.399 76.962 1.00 19.38 103 ALA A O 1
ATOM 756 N N . VAL A 1 104 ? 15.838 40.809 75.217 1.00 14.93 104 VAL A N 1
ATOM 757 C CA . VAL A 1 104 ? 15.435 39.857 74.182 1.00 14.93 104 VAL A CA 1
ATOM 758 C C . VAL A 1 104 ? 16.372 38.650 74.122 1.00 14.93 104 VAL A C 1
ATOM 759 O O . VAL A 1 104 ? 15.913 37.519 73.953 1.00 14.93 104 VAL A O 1
ATOM 763 N N . GLU A 1 105 ? 17.677 38.889 74.272 1.00 14.12 105 GLU A N 1
ATOM 764 C CA . GLU A 1 105 ? 18.676 37.820 74.244 1.00 14.12 105 GLU A CA 1
ATOM 765 C C . GLU A 1 105 ? 18.398 36.757 75.307 1.00 14.12 105 GLU A C 1
ATOM 766 O O . GLU A 1 105 ? 18.426 35.556 75.016 1.00 14.12 105 GLU A O 1
ATOM 772 N N . MET A 1 106 ? 18.124 37.212 76.528 1.00 27.51 106 MET A N 1
ATOM 773 C CA . MET A 1 106 ? 17.821 36.325 77.653 1.00 27.51 106 MET A CA 1
ATOM 774 C C . MET A 1 106 ? 16.685 35.368 77.325 1.00 27.51 106 MET A C 1
ATOM 775 O O . MET A 1 106 ? 16.779 34.166 77.558 1.00 27.51 106 MET A O 1
ATOM 780 N N . ALA A 1 107 ? 15.610 35.929 76.785 1.00 17.98 107 ALA A N 1
ATOM 781 C CA . ALA A 1 107 ? 14.426 35.169 76.434 1.00 17.98 107 ALA A CA 1
ATOM 782 C C . ALA A 1 107 ? 14.680 34.023 75.444 1.00 17.98 107 ALA A C 1
ATOM 783 O O . ALA A 1 107 ? 14.215 32.902 75.656 1.00 17.98 107 ALA A O 1
ATOM 785 N N . LEU A 1 108 ? 15.424 34.297 74.377 1.00 22.13 108 LEU A N 1
ATOM 786 C CA . LEU A 1 108 ? 15.733 33.280 73.381 1.00 22.13 108 LEU A CA 1
ATOM 787 C C . LEU A 1 108 ? 16.671 32.226 73.946 1.00 22.13 108 LEU A C 1
ATOM 788 O O . LEU A 1 108 ? 16.609 31.053 73.574 1.00 22.13 108 LEU A O 1
ATOM 793 N N . LEU A 1 109 ? 17.532 32.662 74.859 1.00 27.33 109 LEU A N 1
ATOM 794 C CA . LEU A 1 109 ? 18.515 31.799 75.506 1.00 27.33 109 LEU A CA 1
ATOM 795 C C . LEU A 1 109 ? 17.832 30.882 76.516 1.00 27.33 109 LEU A C 1
ATOM 796 O O . LEU A 1 109 ? 18.168 29.703 76.659 1.00 27.33 109 LEU A O 1
ATOM 801 N N . ASP A 1 110 ? 16.846 31.444 77.194 1.00 22.89 110 ASP A N 1
ATOM 802 C CA . ASP A 1 110 ? 16.063 30.741 78.184 1.00 22.89 110 ASP A CA 1
ATOM 803 C C . ASP A 1 110 ? 15.213 29.667 77.489 1.00 22.89 110 ASP A C 1
ATOM 804 O O . ASP A 1 110 ? 15.272 28.488 77.845 1.00 22.89 110 ASP A O 1
ATOM 809 N N . LEU A 1 111 ? 14.446 30.093 76.487 1.00 16.13 111 LEU A N 1
ATOM 810 C CA . LEU A 1 111 ? 13.571 29.221 75.716 1.00 16.13 111 LEU A CA 1
ATOM 811 C C . LEU A 1 111 ? 14.326 28.031 75.114 1.00 16.13 111 LEU A C 1
ATOM 812 O O . LEU A 1 111 ? 13.892 26.885 75.241 1.00 16.13 111 LEU A O 1
ATOM 817 N N . LYS A 1 112 ? 15.447 28.317 74.456 1.00 17.38 112 LYS A N 1
ATOM 818 C CA . LYS A 1 112 ? 16.264 27.285 73.821 1.00 17.38 112 LYS A CA 1
ATOM 819 C C . LYS A 1 112 ? 16.792 26.284 74.837 1.00 17.38 112 LYS A C 1
ATOM 820 O O . LYS A 1 112 ? 16.878 25.084 74.547 1.00 17.38 112 LYS A O 1
ATOM 826 N N . ALA A 1 113 ? 17.166 26.790 76.013 1.00 37.74 113 ALA A N 1
ATOM 827 C CA . ALA A 1 113 ? 17.692 25.9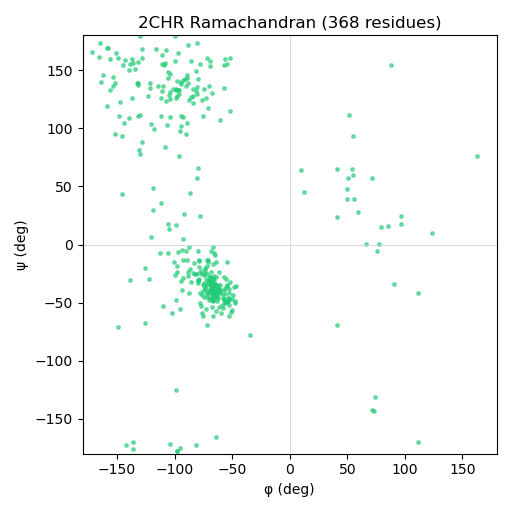64 77.096 1.00 37.74 113 ALA A CA 1
ATOM 828 C C . ALA A 1 113 ? 16.609 25.050 77.668 1.00 37.74 113 ALA A C 1
ATOM 829 O O . ALA A 1 113 ? 16.856 23.877 77.957 1.00 37.74 113 ALA A O 1
ATOM 831 N N . ARG A 1 114 ? 15.404 25.593 77.802 1.00 53.15 114 ARG A N 1
ATOM 832 C CA . ARG A 1 114 ? 14.269 24.838 78.321 1.00 53.15 114 ARG A CA 1
ATOM 833 C C . ARG A 1 114 ? 13.826 23.752 77.343 1.00 53.15 114 ARG A C 1
ATOM 834 O O . ARG A 1 114 ? 13.432 22.662 77.759 1.00 53.15 114 ARG A O 1
ATOM 842 N N . ALA A 1 115 ? 13.911 24.045 76.047 1.00 39.29 115 ALA A N 1
ATOM 843 C CA . ALA A 1 115 ? 13.527 23.090 75.007 1.00 39.29 115 ALA A CA 1
ATOM 844 C C . ALA A 1 115 ? 14.487 21.909 74.964 1.00 39.29 115 ALA A C 1
ATOM 845 O O . ALA A 1 115 ? 14.145 20.837 74.464 1.00 39.29 115 ALA A O 1
ATOM 847 N N . LEU A 1 116 ? 15.702 22.119 75.457 1.00 42.47 116 LEU A N 1
ATOM 848 C CA . LEU A 1 116 ? 16.697 21.062 75.478 1.00 42.47 116 LEU A CA 1
ATOM 849 C C . LEU A 1 116 ? 16.721 20.389 76.841 1.00 42.47 116 LEU A C 1
ATOM 850 O O . LEU A 1 116 ? 17.421 19.394 77.033 1.00 42.47 116 LEU A O 1
ATOM 855 N N . GLY A 1 117 ? 15.964 20.949 77.784 1.00 28.48 117 GLY A N 1
ATOM 856 C CA . GLY A 1 117 ? 15.893 20.391 79.124 1.00 28.48 117 GLY A CA 1
ATOM 857 C C . GLY A 1 117 ? 17.088 20.687 80.018 1.00 28.48 117 GLY A C 1
ATOM 858 O O . GLY A 1 117 ? 17.149 20.221 81.156 1.00 28.48 117 GLY A O 1
ATOM 859 N N . VAL A 1 118 ? 18.060 21.425 79.494 1.00 12.34 118 VAL A N 1
ATOM 860 C CA . VAL A 1 118 ? 19.241 21.782 80.268 1.00 12.34 118 VAL A CA 1
ATOM 861 C C . VAL A 1 118 ? 19.025 23.163 80.874 1.00 12.34 118 VAL A C 1
ATOM 862 O O . VAL A 1 118 ? 17.933 23.720 80.772 1.00 12.34 118 VAL A O 1
ATOM 866 N N . SER A 1 119 ? 20.050 23.691 81.533 1.00 62.54 119 SER A N 1
ATOM 867 C CA . SER A 1 119 ? 19.977 25.012 82.140 1.00 62.54 119 SER A CA 1
ATOM 868 C C . SER A 1 119 ? 20.889 25.938 81.352 1.00 62.54 119 SER A C 1
ATOM 869 O O . SER A 1 119 ? 21.729 25.466 80.584 1.00 62.54 119 SER A O 1
ATOM 872 N N . ILE A 1 120 ? 20.718 27.249 81.521 1.00 36.43 120 ILE A N 1
ATOM 873 C CA . ILE A 1 120 ? 21.558 28.222 80.818 1.00 36.43 120 ILE A CA 1
ATOM 874 C C . ILE A 1 120 ? 23.026 27.915 81.102 1.00 36.43 120 ILE A C 1
ATOM 875 O O . ILE A 1 120 ? 23.874 28.073 80.226 1.00 36.43 120 ILE A O 1
ATOM 880 N N . ALA A 1 121 ? 23.297 27.441 82.320 1.00 9.75 121 ALA A N 1
ATOM 881 C CA . ALA A 1 121 ? 24.646 27.091 82.755 1.00 9.75 121 ALA A CA 1
ATOM 882 C C . ALA A 1 121 ? 25.181 25.902 81.979 1.00 9.75 121 ALA A C 1
ATOM 883 O O . ALA A 1 121 ? 26.314 25.930 81.505 1.00 9.75 121 ALA A O 1
ATOM 885 N N . GLU A 1 122 ? 24.371 24.849 81.882 1.00 31.01 122 GLU A N 1
ATOM 886 C CA . GLU A 1 122 ? 24.750 23.634 81.160 1.00 31.01 122 GLU A CA 1
ATOM 887 C C . GLU A 1 122 ? 24.868 23.916 79.673 1.00 31.01 122 GLU A C 1
ATOM 888 O O . GLU A 1 122 ? 25.662 23.296 78.977 1.00 31.01 122 GLU A O 1
ATOM 894 N N . LEU A 1 123 ? 24.084 24.877 79.200 1.00 38.47 123 LEU A N 1
ATOM 895 C CA . LEU A 1 123 ? 24.113 25.261 77.798 1.00 38.47 123 LEU A CA 1
ATOM 896 C C . LEU A 1 123 ? 25.457 25.923 77.491 1.00 38.47 123 LEU A C 1
ATOM 897 O O . LEU A 1 123 ? 26.128 25.551 76.527 1.00 38.47 123 LEU A O 1
ATOM 902 N N . LEU A 1 124 ? 25.863 26.865 78.343 1.00 2.00 124 LEU A N 1
ATOM 903 C CA . LEU A 1 124 ? 27.129 27.581 78.177 1.00 2.00 124 LEU A CA 1
ATOM 904 C C . LEU A 1 124 ? 28.354 26.679 78.409 1.00 2.00 124 LEU A C 1
ATOM 905 O O . LEU A 1 124 ? 29.496 27.131 78.256 1.00 2.00 124 LEU A O 1
ATOM 910 N N . GLY A 1 125 ? 28.114 25.434 78.840 1.00 23.97 125 GLY A N 1
ATOM 911 C CA . GLY A 1 125 ? 29.200 24.490 79.066 1.00 23.97 125 GLY A CA 1
ATOM 912 C C . GLY A 1 125 ? 29.320 23.866 80.450 1.00 23.97 125 GLY A C 1
ATOM 913 O O . GLY A 1 125 ? 30.310 23.182 80.752 1.00 23.97 125 GLY A O 1
ATOM 914 N N . GLY A 1 126 ? 28.308 24.064 81.290 1.00 13.04 126 GLY A N 1
ATOM 915 C CA . GLY A 1 126 ? 28.342 23.520 82.640 1.00 13.04 126 GLY A CA 1
ATOM 916 C C . GLY A 1 126 ? 29.016 24.461 83.623 1.00 13.04 126 GLY A C 1
ATOM 917 O O . GLY A 1 126 ? 29.851 25.268 83.218 1.00 13.04 126 GLY A O 1
ATOM 918 N N . PRO A 1 127 ? 28.682 24.385 84.921 1.00 19.37 127 PRO A N 1
ATOM 919 C CA . PRO A 1 127 ? 29.279 25.252 85.940 1.00 19.37 127 PRO A CA 1
ATOM 920 C C . PRO A 1 127 ? 30.642 24.792 86.415 1.00 19.37 127 PRO A C 1
ATOM 921 O O . PRO A 1 127 ? 31.131 23.719 86.062 1.00 19.37 127 PRO A O 1
ATOM 925 N N . LEU A 1 128 ? 31.250 25.635 87.227 1.00 16.83 128 LEU A N 1
ATOM 926 C CA . LEU A 1 128 ? 32.536 25.347 87.819 1.00 16.83 128 LEU A CA 1
ATOM 927 C C . LEU A 1 128 ? 32.352 25.510 89.322 1.00 16.83 128 LEU A C 1
ATOM 928 O O . LEU A 1 128 ? 33.168 25.021 90.110 1.00 16.83 128 LEU A O 1
ATOM 933 N N . ARG A 1 129 ? 31.303 26.249 89.695 1.00 7.23 129 ARG A N 1
ATOM 934 C CA . ARG A 1 129 ? 30.958 26.512 91.088 1.00 7.23 129 ARG A CA 1
ATOM 935 C C . ARG A 1 129 ? 29.454 26.352 91.298 1.00 7.23 129 ARG A C 1
ATOM 936 O O . ARG A 1 129 ? 28.674 26.465 90.355 1.00 7.23 129 ARG A O 1
ATOM 944 N N . SER A 1 130 ? 29.056 26.068 92.534 1.00 20.14 130 SER A N 1
ATOM 945 C CA . SER A 1 130 ? 27.651 25.876 92.870 1.00 20.14 130 SER A CA 1
ATOM 946 C C . SER A 1 130 ? 27.094 27.071 93.633 1.00 20.14 130 SER A C 1
ATOM 947 O O . SER A 1 130 ? 25.892 27.149 93.890 1.00 20.14 130 SER A O 1
ATOM 950 N N . ALA A 1 131 ? 27.980 27.992 94.003 1.00 24.07 131 ALA A N 1
ATOM 951 C CA . ALA A 1 131 ? 27.580 29.186 94.741 1.00 24.07 131 ALA A CA 1
ATOM 952 C C . ALA A 1 131 ? 28.656 30.259 94.649 1.00 24.07 131 ALA A C 1
ATOM 953 O O . ALA A 1 131 ? 29.850 29.958 94.612 1.00 24.07 131 ALA A O 1
ATOM 955 N N . ILE A 1 132 ? 28.223 31.513 94.620 1.00 9.83 132 ILE A N 1
ATOM 956 C CA . ILE A 1 132 ? 29.143 32.639 94.512 1.00 9.83 132 ILE A CA 1
ATOM 957 C C . ILE A 1 132 ? 28.939 33.597 95.686 1.00 9.83 132 ILE A C 1
ATOM 958 O O . ILE A 1 132 ? 27.814 34.011 95.956 1.00 9.83 132 ILE A O 1
ATOM 963 N N . PRO A 1 133 ? 30.026 33.950 96.407 1.00 2.00 133 PRO A N 1
ATOM 964 C CA . PRO A 1 133 ? 30.001 34.857 97.557 1.00 2.00 133 PRO A CA 1
ATOM 965 C C . PRO A 1 133 ? 29.303 36.152 97.188 1.00 2.00 133 PRO A C 1
ATOM 966 O O . PRO A 1 133 ? 29.769 36.883 96.323 1.00 2.00 133 PRO A O 1
ATOM 970 N N . ILE A 1 134 ? 28.159 36.406 97.812 1.00 2.00 134 ILE A N 1
ATOM 971 C CA . ILE A 1 134 ? 27.402 37.614 97.529 1.00 2.00 134 ILE A CA 1
ATOM 972 C C . ILE A 1 134 ? 27.819 38.782 98.420 1.00 2.00 134 ILE A C 1
ATOM 973 O O . ILE A 1 134 ? 28.187 38.601 99.581 1.00 2.00 134 ILE A O 1
ATOM 978 N N . ALA A 1 135 ? 27.814 39.976 97.842 1.00 17.06 135 ALA A N 1
ATOM 979 C CA . ALA A 1 135 ? 28.179 41.188 98.559 1.00 17.06 135 ALA A CA 1
ATOM 980 C C . ALA A 1 135 ? 26.914 41.960 98.880 1.00 17.06 135 ALA A C 1
ATOM 981 O O . ALA A 1 135 ? 25.956 41.943 98.109 1.00 17.06 135 ALA A O 1
ATOM 983 N N . TRP A 1 136 ? 26.920 42.646 100.015 1.00 18.32 136 TRP A N 1
ATOM 984 C CA . TRP A 1 136 ? 25.779 43.437 100.440 1.00 18.32 136 TRP A CA 1
ATOM 985 C C . TRP A 1 136 ? 26.162 44.907 100.344 1.00 18.32 136 TRP A C 1
ATOM 986 O O . TRP A 1 136 ? 27.275 45.282 100.721 1.00 18.32 136 TRP A O 1
ATOM 997 N N . THR A 1 137 ? 25.258 45.735 99.825 1.00 13.30 137 THR A N 1
ATOM 998 C CA . THR A 1 137 ? 25.552 47.164 99.702 1.00 13.30 137 THR A CA 1
ATOM 999 C C . THR A 1 137 ? 24.876 47.975 100.807 1.00 13.30 137 THR A C 1
ATOM 1000 O O . THR A 1 137 ? 23.697 47.770 101.115 1.00 13.30 137 THR A O 1
ATOM 1004 N N . LEU A 1 138 ? 25.642 48.881 101.407 1.00 12.03 138 LEU A N 1
ATOM 1005 C CA . LEU A 1 138 ? 25.145 49.724 102.487 1.00 12.03 138 LEU A CA 1
ATOM 1006 C C . LEU A 1 138 ? 24.998 51.148 101.930 1.00 12.03 138 LEU A C 1
ATOM 1007 O O . LEU A 1 138 ? 25.884 51.981 102.080 1.00 12.03 138 LEU A O 1
ATOM 1012 N N . ALA A 1 139 ? 23.869 51.418 101.286 1.00 33.58 139 ALA A N 1
ATOM 1013 C CA . ALA A 1 139 ? 23.628 52.716 100.677 1.00 33.58 139 ALA A CA 1
ATOM 1014 C C . ALA A 1 139 ? 22.674 53.674 101.370 1.00 33.58 139 ALA A C 1
ATOM 1015 O O . ALA A 1 139 ? 22.239 54.648 100.761 1.00 33.58 139 ALA A O 1
ATOM 1017 N N . SER A 1 140 ? 22.309 53.420 102.623 1.00 45.57 140 SER A N 1
ATOM 1018 C CA . SER A 1 140 ? 21.401 54.348 103.311 1.00 45.57 140 SER A CA 1
ATOM 1019 C C . SER A 1 140 ? 22.201 55.528 103.850 1.00 45.57 140 SER A C 1
ATOM 1020 O O . SER A 1 140 ? 23.384 55.391 104.197 1.00 45.57 140 SER A O 1
ATOM 1023 N N . GLY A 1 141 ? 21.550 56.682 103.918 1.00 35.15 141 GLY A N 1
ATOM 1024 C CA . GLY A 1 141 ? 22.214 57.885 104.374 1.00 35.15 141 GLY A CA 1
ATOM 1025 C C . GLY A 1 141 ? 22.719 57.941 105.806 1.00 35.15 141 GLY A C 1
ATOM 1026 O O . GLY A 1 141 ? 23.518 58.816 106.153 1.00 35.15 141 GLY A O 1
ATOM 1027 N N . ASP A 1 142 ? 22.265 57.013 106.640 1.00 43.27 142 ASP A N 1
ATOM 1028 C CA . ASP A 1 142 ? 22.656 56.989 108.047 1.00 43.27 142 ASP A CA 1
ATOM 1029 C C . ASP A 1 142 ? 23.803 56.031 108.314 1.00 43.27 142 ASP A C 1
ATOM 1030 O O . ASP A 1 142 ? 23.767 54.888 107.876 1.00 43.27 142 ASP A O 1
ATOM 1035 N N . THR A 1 143 ? 24.800 56.495 109.061 1.00 13.50 143 THR A N 1
ATOM 1036 C CA . THR A 1 143 ? 25.967 55.677 109.377 1.00 13.50 143 THR A CA 1
ATOM 1037 C C . THR A 1 143 ? 25.629 54.569 110.369 1.00 13.50 143 THR A C 1
ATOM 1038 O O . THR A 1 143 ? 26.047 53.423 110.194 1.00 13.50 143 THR A O 1
ATOM 1042 N N . LYS A 1 144 ? 24.892 54.933 111.418 1.00 27.71 144 LYS A N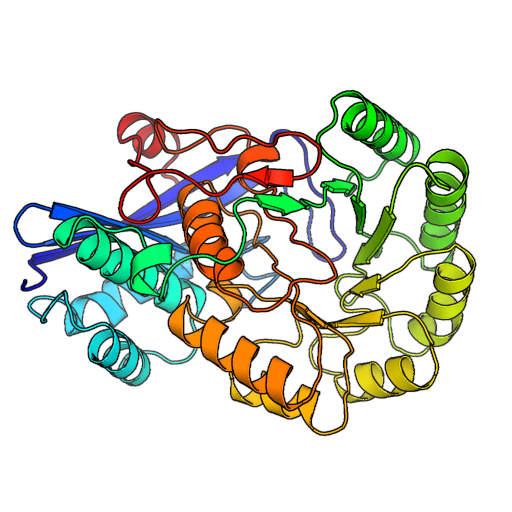 1
ATOM 1043 C CA . LYS A 1 144 ? 24.482 53.989 112.448 1.00 27.71 144 LYS A CA 1
ATOM 1044 C C . LYS A 1 144 ? 23.589 52.934 111.826 1.00 27.71 144 LYS A C 1
ATOM 1045 O O . LYS A 1 144 ? 23.758 51.736 112.088 1.00 27.71 144 LYS A O 1
ATOM 1051 N N . ARG A 1 145 ? 22.678 53.380 110.958 1.00 17.79 145 ARG A N 1
ATOM 1052 C CA . ARG A 1 145 ? 21.744 52.497 110.253 1.00 17.79 145 ARG A CA 1
ATOM 1053 C C . ARG A 1 145 ? 22.540 51.443 109.487 1.00 17.79 145 ARG A C 1
ATOM 1054 O O . ARG A 1 145 ? 22.267 50.243 109.617 1.00 17.79 145 ARG A O 1
ATOM 1062 N N . ASP A 1 146 ? 23.529 51.885 108.706 1.00 23.64 146 ASP A N 1
ATOM 1063 C CA . ASP A 1 146 ? 24.369 51.025 107.902 1.00 23.64 146 ASP A CA 1
ATOM 1064 C C . ASP A 1 146 ? 24.979 49.925 108.766 1.00 23.64 146 ASP A C 1
ATOM 1065 O O . ASP A 1 146 ? 24.706 48.747 108.561 1.00 23.64 146 ASP A O 1
ATOM 1070 N N . LEU A 1 147 ? 25.762 50.368 109.744 1.00 20.84 147 LEU A N 1
ATOM 1071 C CA . LEU A 1 147 ? 26.430 49.456 110.670 1.00 20.84 147 LEU A CA 1
ATOM 1072 C C . LEU A 1 147 ? 25.496 48.408 111.275 1.00 20.84 147 LEU A C 1
ATOM 1073 O O . LEU A 1 147 ? 25.850 47.237 111.339 1.00 20.84 147 LEU A O 1
ATOM 1078 N N . ASP A 1 148 ? 24.303 48.822 111.688 1.00 32.46 148 ASP A N 1
ATOM 1079 C CA . ASP A 1 148 ? 23.344 47.888 112.275 1.00 32.46 148 ASP A CA 1
ATOM 1080 C C . ASP A 1 148 ? 22.911 46.823 111.264 1.00 32.46 148 ASP A C 1
ATOM 1081 O O . ASP A 1 148 ? 22.950 45.621 111.558 1.00 32.46 148 ASP A O 1
ATOM 1086 N N . SER A 1 149 ? 22.540 47.269 110.066 1.00 17.56 149 SER A N 1
ATOM 1087 C CA . SER A 1 149 ? 22.106 46.370 109.001 1.00 17.56 149 SER A CA 1
ATOM 1088 C C . SER A 1 149 ? 23.252 45.462 108.578 1.00 17.56 149 SER A C 1
ATOM 1089 O O . SER A 1 149 ? 23.044 44.340 108.123 1.00 17.56 149 SER A O 1
ATOM 1092 N N . ALA A 1 150 ? 24.466 45.960 108.746 1.00 5.39 150 ALA A N 1
ATOM 1093 C CA . ALA A 1 150 ? 25.655 45.218 108.388 1.00 5.39 150 ALA A CA 1
ATOM 1094 C C . ALA A 1 150 ? 25.945 44.110 109.403 1.00 5.39 150 ALA A C 1
ATOM 1095 O O . ALA A 1 150 ? 26.230 42.974 109.026 1.00 5.39 150 ALA A O 1
ATOM 1097 N N . VAL A 1 151 ? 25.845 44.439 110.688 1.00 28.03 151 VAL A N 1
ATOM 1098 C CA . VAL A 1 151 ? 26.098 43.478 111.761 1.00 28.03 151 VAL A CA 1
ATOM 1099 C C . VAL A 1 151 ? 25.119 42.313 111.713 1.00 28.03 151 VAL A C 1
ATOM 1100 O O . VAL A 1 151 ? 25.492 41.157 111.959 1.00 28.03 151 VAL A O 1
ATOM 1104 N N . GLU A 1 152 ? 23.865 42.614 111.396 1.00 24.87 152 GLU A N 1
ATOM 1105 C CA . GLU A 1 152 ? 22.845 41.580 111.327 1.00 24.87 152 GLU A CA 1
ATOM 1106 C C . GLU A 1 152 ? 23.101 40.615 110.172 1.00 24.87 152 GLU A C 1
ATOM 1107 O O . GLU A 1 152 ? 22.895 39.409 110.315 1.00 24.87 152 GLU A O 1
ATOM 1113 N N . MET A 1 153 ? 23.567 41.143 109.040 1.00 25.63 153 MET A N 1
ATOM 1114 C CA . MET A 1 153 ? 23.841 40.316 107.868 1.00 25.63 153 MET A CA 1
ATOM 1115 C C . MET A 1 153 ? 24.987 39.336 108.085 1.00 25.63 153 MET A C 1
ATOM 1116 O O . MET A 1 153 ? 25.026 38.277 107.459 1.00 25.63 153 MET A O 1
ATOM 1121 N N . ILE A 1 154 ? 25.914 39.685 108.973 1.00 24.52 154 ILE A N 1
ATOM 1122 C CA . ILE A 1 154 ? 27.027 38.793 109.277 1.00 24.52 154 ILE A CA 1
ATOM 1123 C C . ILE A 1 154 ? 26.511 37.725 110.241 1.00 24.52 154 ILE A C 1
ATOM 1124 O O . ILE A 1 154 ? 26.959 36.576 110.208 1.00 24.52 154 ILE A O 1
ATOM 1129 N N . GLU A 1 155 ? 25.567 38.119 111.099 1.00 29.05 155 GLU A N 1
ATOM 1130 C CA . GLU A 1 155 ? 24.982 37.204 112.072 1.00 29.05 155 GLU A CA 1
ATOM 1131 C C . GLU A 1 155 ? 24.097 36.172 111.383 1.00 29.05 155 GLU A C 1
ATOM 1132 O O . GLU A 1 155 ? 24.225 34.976 111.648 1.00 29.05 155 GLU A O 1
ATOM 1138 N N . ARG A 1 156 ? 23.219 36.636 110.490 1.00 17.04 156 ARG A N 1
ATOM 1139 C CA . ARG A 1 156 ? 22.310 35.757 109.759 1.00 17.04 156 ARG A CA 1
ATOM 1140 C C . ARG A 1 156 ? 23.054 34.840 108.796 1.00 17.04 156 ARG A C 1
ATOM 1141 O O . ARG A 1 156 ? 22.438 34.027 108.111 1.00 17.04 156 ARG A O 1
ATOM 1149 N N . ARG A 1 157 ? 24.377 35.006 108.746 1.00 25.75 157 ARG A N 1
ATOM 1150 C CA . ARG A 1 157 ? 25.279 34.219 107.904 1.00 25.75 157 ARG A CA 1
ATOM 1151 C C . ARG A 1 157 ? 24.908 34.229 106.428 1.00 25.75 157 ARG A C 1
ATOM 1152 O O . ARG A 1 157 ? 24.684 33.182 105.817 1.00 25.75 157 ARG A O 1
ATOM 1160 N N . ARG A 1 158 ? 24.895 35.430 105.858 1.00 40.87 158 ARG A N 1
ATOM 1161 C CA . ARG A 1 158 ? 24.556 35.629 104.462 1.00 40.87 158 ARG A CA 1
ATOM 1162 C C . ARG A 1 158 ? 25.448 36.643 103.764 1.00 40.87 158 ARG A C 1
ATOM 1163 O O . ARG A 1 158 ? 25.691 36.534 102.562 1.00 40.87 158 ARG A O 1
ATOM 1171 N N . HIS A 1 159 ? 25.945 37.628 104.508 1.00 20.30 159 HIS A N 1
ATOM 1172 C CA . HIS A 1 159 ? 26.796 38.649 103.910 1.00 20.30 159 HIS A CA 1
ATOM 1173 C C . HIS A 1 159 ? 28.086 38.940 104.662 1.00 20.30 159 HIS A C 1
ATOM 1174 O O . HIS A 1 159 ? 28.077 39.499 105.755 1.00 20.30 159 HIS A O 1
ATOM 1181 N N . ASN A 1 160 ? 29.196 38.547 104.044 1.00 17.64 160 ASN A N 1
ATOM 1182 C CA . ASN A 1 160 ? 30.530 38.745 104.602 1.00 17.64 160 ASN A CA 1
ATOM 1183 C C . ASN A 1 160 ? 31.250 39.957 103.997 1.00 17.64 160 ASN A C 1
ATOM 1184 O O . ASN A 1 160 ? 32.146 40.525 104.614 1.00 17.64 160 ASN A O 1
ATOM 1189 N N . ARG A 1 161 ? 30.872 40.311 102.771 1.00 17.30 161 ARG A N 1
ATOM 1190 C CA . ARG A 1 161 ? 31.450 41.443 102.056 1.00 17.30 161 ARG A CA 1
ATOM 1191 C C . ARG A 1 161 ? 30.465 42.615 102.024 1.00 17.30 161 ARG A C 1
ATOM 1192 O O . ARG A 1 161 ? 29.254 42.403 101.935 1.00 17.30 161 ARG A O 1
ATOM 1200 N N . PHE A 1 162 ? 30.982 43.843 102.025 1.00 24.45 162 PHE A N 1
ATOM 1201 C CA . PHE A 1 162 ? 30.124 45.026 102.001 1.00 24.45 162 PHE A CA 1
ATOM 1202 C C . PHE A 1 162 ? 30.525 46.086 100.976 1.00 24.45 162 PHE A C 1
ATOM 1203 O O . PHE A 1 162 ? 31.711 46.365 100.784 1.00 24.45 162 PHE A O 1
ATOM 1211 N N . LYS A 1 163 ? 29.528 46.665 100.308 1.00 19.41 163 LYS A N 1
ATOM 1212 C CA . LYS A 1 163 ? 29.783 47.695 99.307 1.00 19.41 163 LYS A CA 1
ATOM 1213 C C . LYS A 1 163 ? 29.148 49.025 99.702 1.00 19.41 163 LYS A C 1
ATOM 1214 O O . LYS A 1 163 ? 27.950 49.247 99.520 1.00 19.41 163 LYS A O 1
ATOM 1220 N N . VAL A 1 164 ? 29.967 49.910 100.248 1.00 22.67 164 VAL A N 1
ATOM 1221 C CA . VAL A 1 164 ? 29.491 51.210 100.678 1.00 22.67 164 VAL A CA 1
ATOM 1222 C C . VAL A 1 164 ? 29.390 52.174 99.494 1.00 22.67 164 VAL A C 1
ATOM 1223 O O . VAL A 1 164 ? 30.307 52.279 98.680 1.00 22.67 164 VAL A O 1
ATOM 1227 N N . LYS A 1 165 ? 28.259 52.855 99.387 1.00 21.92 165 LYS A N 1
ATOM 1228 C CA . LYS A 1 165 ? 28.064 53.819 98.321 1.00 21.92 165 LYS A CA 1
ATOM 1229 C C . LYS A 1 165 ? 28.495 55.177 98.851 1.00 21.92 165 LYS A C 1
ATOM 1230 O O . LYS A 1 165 ? 27.877 55.706 99.780 1.00 21.92 165 LYS A O 1
ATOM 1236 N N . LEU A 1 166 ? 29.612 55.691 98.347 1.00 16.15 166 LEU A N 1
ATOM 1237 C CA . LEU A 1 166 ? 30.086 57.009 98.763 1.00 16.15 166 LEU A CA 1
ATOM 1238 C C . LEU A 1 166 ? 29.611 57.974 97.689 1.00 16.15 166 LEU A C 1
ATOM 1239 O O . LEU A 1 166 ? 28.903 57.565 96.766 1.00 16.15 166 LEU A O 1
ATOM 1244 N N . GLY A 1 167 ? 29.968 59.250 97.828 1.00 23.66 167 GLY A N 1
ATOM 1245 C CA . GLY A 1 167 ? 29.591 60.234 96.830 1.00 23.66 167 GLY A CA 1
ATOM 1246 C C . GLY A 1 167 ? 28.574 61.301 97.184 1.00 23.66 167 GLY A C 1
ATOM 1247 O O . GLY A 1 167 ? 28.726 62.445 96.757 1.00 23.66 167 GLY A O 1
ATOM 1248 N N . PHE A 1 168 ? 27.508 60.940 97.895 1.00 23.70 168 PHE A N 1
ATOM 1249 C CA . PHE A 1 168 ? 26.496 61.930 98.257 1.00 23.70 168 PHE A CA 1
ATOM 1250 C C . PHE A 1 168 ? 26.972 62.902 99.319 1.00 23.70 168 PHE A C 1
ATOM 1251 O O . PHE A 1 168 ? 26.421 63.990 99.459 1.00 23.70 168 PHE A O 1
ATOM 1259 N N . ARG A 1 169 ? 28.025 62.520 100.033 1.00 13.78 169 ARG A N 1
ATOM 1260 C CA . ARG A 1 169 ? 28.617 63.360 101.069 1.00 13.78 169 ARG A CA 1
ATOM 1261 C C . ARG A 1 169 ? 29.868 64.068 100.525 1.00 13.78 169 ARG A C 1
ATOM 1262 O O . ARG A 1 169 ? 30.232 63.900 99.362 1.00 13.78 169 ARG A O 1
ATOM 1270 N N . SER A 1 170 ? 30.512 64.880 101.357 1.00 17.74 170 SER A N 1
ATOM 1271 C CA . SER A 1 170 ? 31.724 65.569 100.935 1.00 17.74 170 SER A CA 1
ATOM 1272 C C . SER A 1 170 ? 32.858 64.552 100.989 1.00 17.74 170 SER A C 1
ATOM 1273 O O . SER A 1 170 ? 32.787 63.582 101.743 1.00 17.74 170 SER A O 1
ATOM 1276 N N . PRO A 1 171 ? 33.931 64.756 100.205 1.00 19.99 171 PRO A N 1
ATOM 1277 C CA . PRO A 1 171 ? 35.017 63.779 100.255 1.00 19.99 171 PRO A CA 1
ATOM 1278 C C . PRO A 1 171 ? 35.545 63.583 101.680 1.00 19.99 171 PRO A C 1
ATOM 1279 O O . PRO A 1 171 ? 35.975 62.488 102.052 1.00 19.99 171 PRO A O 1
ATOM 1283 N N . GLN A 1 172 ? 35.451 64.642 102.482 1.00 25.40 172 GLN A N 1
ATOM 1284 C CA . GLN A 1 172 ? 35.915 64.618 103.869 1.00 25.40 172 GLN A CA 1
ATOM 1285 C C . GLN A 1 172 ? 34.936 63.923 104.820 1.00 25.40 172 GLN A C 1
ATOM 1286 O O . GLN A 1 172 ? 35.347 63.398 105.853 1.00 25.40 172 GLN A O 1
ATOM 1292 N N . ASP A 1 173 ? 33.652 63.894 104.454 1.00 13.58 173 ASP A N 1
ATOM 1293 C CA . ASP A 1 173 ? 32.613 63.252 105.267 1.00 13.58 173 ASP A CA 1
ATOM 1294 C C . ASP A 1 173 ? 32.488 61.756 104.987 1.00 13.58 173 ASP A C 1
ATOM 1295 O O . ASP A 1 173 ? 32.136 60.983 105.873 1.00 13.58 173 ASP A O 1
ATOM 1300 N N . ASP A 1 174 ? 32.749 61.349 103.749 1.00 41.52 174 ASP A N 1
ATOM 1301 C CA . ASP A 1 174 ? 32.673 59.937 103.381 1.00 41.52 174 ASP A CA 1
ATOM 1302 C C . ASP A 1 174 ? 33.800 59.163 104.062 1.00 41.52 174 ASP A C 1
ATOM 1303 O O . ASP A 1 174 ? 33.625 58.009 104.449 1.00 41.52 174 ASP A O 1
ATOM 1308 N N . LEU A 1 175 ? 34.957 59.806 104.186 1.00 19.75 175 LEU A N 1
ATOM 1309 C CA . LEU A 1 175 ? 36.115 59.184 104.806 1.00 19.75 175 LEU A CA 1
ATOM 1310 C C . LEU A 1 175 ? 35.833 58.855 106.264 1.00 19.75 175 LEU A C 1
ATOM 1311 O O . LEU A 1 175 ? 36.259 57.812 106.761 1.00 19.75 175 LEU A O 1
ATOM 1316 N N . ILE A 1 176 ? 35.112 59.746 106.942 1.00 39.63 176 ILE A N 1
ATOM 1317 C CA . ILE A 1 176 ? 34.744 59.560 108.342 1.00 39.63 176 ILE A CA 1
ATOM 1318 C C . ILE A 1 176 ? 33.786 58.374 108.449 1.00 39.63 176 ILE A C 1
ATOM 1319 O O . ILE A 1 176 ? 33.945 57.517 109.318 1.00 39.63 176 ILE A O 1
ATOM 1324 N N . HIS A 1 177 ? 32.794 58.334 107.561 1.00 18.96 177 HIS A N 1
ATOM 1325 C CA . HIS A 1 177 ? 31.818 57.243 107.521 1.00 18.96 177 HIS A CA 1
ATOM 1326 C C . HIS A 1 177 ? 32.556 55.915 107.343 1.00 18.96 177 HIS A C 1
ATOM 1327 O O . HIS A 1 177 ? 32.080 54.870 107.783 1.00 18.96 177 HIS A O 1
ATOM 1334 N N . MET A 1 178 ? 33.723 55.971 106.704 1.00 30.63 178 MET A N 1
ATOM 1335 C CA . MET A 1 178 ? 34.542 54.786 106.477 1.00 30.63 178 MET A CA 1
ATOM 1336 C C . MET A 1 178 ? 35.423 54.474 107.686 1.00 30.63 178 MET A C 1
ATOM 1337 O O . MET A 1 178 ? 35.856 53.334 107.862 1.00 30.63 178 MET A O 1
ATOM 1342 N N . GLU A 1 179 ? 35.728 55.494 108.489 1.00 29.23 179 GLU A N 1
ATOM 1343 C CA . GLU A 1 179 ? 36.520 55.289 109.698 1.00 29.23 179 GLU A CA 1
ATOM 1344 C C . GLU A 1 179 ? 35.636 54.548 110.692 1.00 29.23 179 GLU A C 1
ATOM 1345 O O . GLU A 1 179 ? 36.120 53.723 111.455 1.00 29.23 179 GLU A O 1
ATOM 1351 N N . ALA A 1 180 ? 34.330 54.799 110.627 1.00 32.88 180 ALA A N 1
ATOM 1352 C CA . ALA A 1 180 ? 33.355 54.159 111.506 1.00 32.88 180 ALA A CA 1
ATOM 1353 C C . ALA A 1 180 ? 33.060 52.713 111.079 1.00 32.88 180 ALA A C 1
ATOM 1354 O O . ALA A 1 180 ? 33.159 51.782 111.888 1.00 32.88 180 ALA A O 1
ATOM 1356 N N . LEU A 1 181 ? 32.702 52.533 109.807 1.00 18.60 181 LEU A N 1
ATOM 1357 C CA . LEU A 1 181 ? 32.391 51.208 109.280 1.00 18.60 181 LEU A CA 1
ATOM 1358 C C . LEU A 1 181 ? 33.588 50.279 109.330 1.00 18.60 181 LEU A C 1
ATOM 1359 O O . LEU A 1 181 ? 33.445 49.097 109.646 1.00 18.60 181 LEU A O 1
ATOM 1364 N N . SER A 1 182 ? 34.762 50.813 109.004 1.00 29.54 182 SER A N 1
ATOM 1365 C CA . SER A 1 182 ? 35.991 50.031 109.024 1.00 29.54 182 SER A CA 1
ATOM 1366 C C . SER A 1 182 ? 36.376 49.655 110.445 1.00 29.54 182 SER A C 1
ATOM 1367 O O . SER A 1 182 ? 36.935 48.581 110.678 1.00 29.54 182 SER A O 1
ATOM 1370 N N . ASN A 1 183 ? 36.070 50.541 111.390 1.00 47.77 183 ASN A N 1
ATOM 1371 C CA . ASN A 1 183 ? 36.381 50.316 112.796 1.00 47.77 183 ASN A CA 1
ATOM 1372 C C . ASN A 1 183 ? 35.633 49.121 113.370 1.00 47.77 183 ASN A C 1
ATOM 1373 O O . ASN A 1 183 ? 36.249 48.177 113.859 1.00 47.77 183 ASN A O 1
ATOM 1378 N N . SER A 1 184 ? 34.308 49.168 113.286 1.00 17.24 184 SER A N 1
ATOM 1379 C CA . SER A 1 184 ? 33.446 48.105 113.798 1.00 17.24 184 SER A CA 1
ATOM 1380 C C . SER A 1 184 ? 33.600 46.795 113.016 1.00 17.24 184 SER A C 1
ATOM 1381 O O . SER A 1 184 ? 34.014 45.774 113.571 1.00 17.24 184 SER A O 1
ATOM 1384 N N . LEU A 1 185 ? 33.290 46.835 111.723 1.00 48.09 185 LEU A N 1
ATOM 1385 C CA . LEU A 1 185 ? 33.369 45.659 110.858 1.00 48.09 185 LEU A CA 1
ATOM 1386 C C . LEU A 1 185 ? 34.791 45.315 110.412 1.00 48.09 185 LEU A C 1
ATOM 1387 O O . LEU A 1 185 ? 34.980 44.637 109.394 1.00 48.09 185 LEU A O 1
ATOM 1392 N N . GLY A 1 186 ? 35.769 45.748 111.206 1.00 68.33 186 GLY A N 1
ATOM 1393 C CA . GLY A 1 186 ? 37.176 45.524 110.919 1.00 68.33 186 GLY A CA 1
ATOM 1394 C C . GLY A 1 186 ? 37.595 44.238 110.237 1.00 68.33 186 GLY A C 1
ATOM 1395 O O . GLY A 1 186 ? 37.871 44.227 109.038 1.00 68.33 186 GLY A O 1
ATOM 1396 N N . SER A 1 187 ? 37.659 43.154 111.000 1.00 45.98 187 SER A N 1
ATOM 1397 C CA . SER A 1 187 ? 38.069 41.863 110.457 1.00 45.98 187 SER A CA 1
ATOM 1398 C C . SER A 1 187 ? 36.919 40.899 110.157 1.00 45.98 187 SER A C 1
ATOM 1399 O O . SER A 1 187 ? 37.102 39.916 109.432 1.00 45.98 187 SER A O 1
ATOM 1402 N N . LYS A 1 188 ? 35.736 41.201 110.688 1.00 37.37 188 LYS A N 1
ATOM 1403 C CA . LYS A 1 188 ? 34.567 40.346 110.500 1.00 37.37 188 LYS A CA 1
ATOM 1404 C C . LYS A 1 188 ? 33.934 40.543 109.135 1.00 37.37 188 LYS A C 1
ATOM 1405 O O . LYS A 1 188 ? 33.105 39.737 108.715 1.00 37.37 188 LYS A O 1
ATOM 1411 N N . ALA A 1 189 ? 34.320 41.610 108.443 1.00 21.29 189 ALA A N 1
ATOM 1412 C CA . ALA A 1 189 ? 33.746 41.892 107.138 1.00 21.29 189 ALA A CA 1
ATOM 1413 C C . ALA A 1 189 ? 34.704 42.517 106.137 1.00 21.29 189 ALA A C 1
ATOM 1414 O O . ALA A 1 189 ? 35.685 43.158 106.516 1.00 21.29 189 ALA A O 1
ATOM 1416 N N . TYR A 1 190 ? 34.405 42.305 104.856 1.00 10.81 190 TYR A N 1
ATOM 1417 C CA . TYR A 1 190 ? 35.184 42.840 103.745 1.00 10.81 190 TYR A CA 1
ATOM 1418 C C . TYR A 1 190 ? 34.563 44.163 103.335 1.00 10.81 190 TYR A C 1
ATOM 1419 O O . TYR A 1 190 ? 33.339 44.297 103.343 1.00 10.81 190 TYR A O 1
ATOM 1428 N N . LEU A 1 191 ? 35.395 45.137 102.980 1.00 9.41 191 LEU A N 1
ATOM 1429 C CA . LEU A 1 191 ? 34.892 46.448 102.583 1.00 9.41 191 LEU A CA 1
ATOM 1430 C C . LEU A 1 191 ? 35.278 46.906 101.182 1.00 9.41 191 LEU A C 1
ATOM 1431 O O . LEU A 1 191 ? 36.435 46.797 100.760 1.00 9.41 191 LEU A O 1
ATOM 1436 N N . ARG A 1 192 ? 34.288 47.429 100.469 1.00 2.00 192 ARG A N 1
ATOM 1437 C CA . ARG A 1 192 ? 34.488 47.955 99.125 1.00 2.00 192 ARG A CA 1
ATOM 1438 C C . ARG A 1 192 ? 33.690 49.253 99.008 1.00 2.00 192 ARG A C 1
ATOM 1439 O O . ARG A 1 192 ? 32.763 49.478 99.790 1.00 2.00 192 ARG A O 1
ATOM 1447 N N . VAL A 1 193 ? 34.098 50.142 98.103 1.00 23.52 193 VAL A N 1
ATOM 1448 C CA . VAL A 1 193 ? 33.374 51.396 97.893 1.00 23.52 193 VAL A CA 1
ATOM 1449 C C . VAL A 1 193 ? 33.049 51.582 96.418 1.00 23.52 193 VAL A C 1
ATOM 1450 O O . VAL A 1 193 ? 33.654 50.942 95.554 1.00 23.52 193 VAL A O 1
ATOM 1454 N N . ASP A 1 194 ? 32.077 52.446 96.140 1.00 6.91 194 ASP A N 1
ATOM 1455 C CA . ASP A 1 194 ? 31.649 52.739 94.776 1.00 6.91 194 ASP A CA 1
ATOM 1456 C C . ASP A 1 194 ? 31.256 54.211 94.733 1.00 6.91 194 ASP A C 1
ATOM 1457 O O . ASP A 1 194 ? 30.118 54.577 95.020 1.00 6.91 194 ASP A O 1
ATOM 1462 N N . VAL A 1 195 ? 32.213 55.051 94.362 1.00 11.02 195 VAL A N 1
ATOM 1463 C CA . VAL A 1 195 ? 32.007 56.494 94.318 1.00 11.02 195 VAL A CA 1
ATOM 1464 C C . VAL A 1 195 ? 31.004 56.994 93.274 1.00 11.02 195 VAL A C 1
ATOM 1465 O O . VAL A 1 195 ? 30.676 58.178 93.254 1.00 11.02 195 VAL A O 1
ATOM 1469 N N . ASN A 1 196 ? 30.525 56.102 92.411 1.00 26.49 196 ASN A N 1
ATOM 1470 C CA . ASN A 1 196 ? 29.562 56.467 91.368 1.00 26.49 196 ASN A CA 1
ATOM 1471 C C . ASN A 1 196 ? 29.950 57.696 90.525 1.00 26.49 196 ASN A C 1
ATOM 1472 O O . ASN A 1 196 ? 29.102 58.534 90.211 1.00 26.49 196 ASN A O 1
ATOM 1477 N N . GLN A 1 197 ? 31.240 57.804 90.206 1.00 17.18 197 GLN A N 1
ATOM 1478 C CA . GLN A 1 197 ? 31.792 58.879 89.386 1.00 17.18 197 GLN A CA 1
ATOM 1479 C C . GLN A 1 197 ? 31.950 60.246 90.057 1.00 17.18 197 GLN A C 1
ATOM 1480 O O . GLN A 1 197 ? 32.593 61.132 89.505 1.00 17.18 197 GLN A O 1
ATOM 1486 N N . ALA A 1 198 ? 31.474 60.386 91.285 1.00 20.93 198 ALA A N 1
ATOM 1487 C CA . ALA A 1 198 ? 31.543 61.667 91.978 1.00 20.93 198 ALA A CA 1
ATOM 1488 C C . ALA A 1 198 ? 32.905 62.367 92.116 1.00 20.93 198 ALA A C 1
ATOM 1489 O O . ALA A 1 198 ? 32.969 63.592 92.063 1.00 20.93 198 ALA A O 1
ATOM 1491 N N . TRP A 1 199 ? 33.988 61.615 92.295 1.00 18.21 199 TRP A N 1
ATOM 1492 C CA . TRP A 1 199 ? 35.309 62.222 92.472 1.00 18.21 199 TRP A CA 1
ATOM 1493 C C . TRP A 1 199 ? 36.034 62.683 91.210 1.00 18.21 199 TRP A C 1
ATOM 1494 O O . TRP A 1 199 ? 36.095 61.965 90.214 1.00 18.21 199 TRP A O 1
ATOM 1505 N N . ASP A 1 200 ? 36.603 63.885 91.283 1.00 25.28 200 ASP A N 1
ATOM 1506 C CA . ASP A 1 200 ? 37.306 64.496 90.156 1.00 25.28 200 ASP A CA 1
ATOM 1507 C C . ASP A 1 200 ? 38.802 64.271 90.202 1.00 25.28 200 ASP A C 1
ATOM 1508 O O . ASP A 1 200 ? 39.545 65.190 90.530 1.00 25.28 200 ASP A O 1
ATOM 1513 N N . GLU A 1 201 ? 39.231 63.064 89.846 1.00 2.00 201 GLU A N 1
ATOM 1514 C CA . GLU A 1 201 ? 40.654 62.673 89.814 1.00 2.00 201 GLU A CA 1
ATOM 1515 C C . GLU A 1 201 ? 41.528 63.159 90.973 1.00 2.00 201 GLU A C 1
ATOM 1516 O O . GLU A 1 201 ? 42.010 62.350 91.751 1.00 2.00 201 GLU A O 1
ATOM 1522 N N . GLN A 1 202 ? 41.781 64.465 91.041 1.00 23.51 202 GLN A N 1
ATOM 1523 C CA . GLN A 1 202 ? 42.566 65.063 92.121 1.00 23.51 202 GLN A CA 1
ATOM 1524 C C . GLN A 1 202 ? 42.012 64.658 93.495 1.00 23.51 202 GLN A C 1
ATOM 1525 O O . GLN A 1 202 ? 42.771 64.287 94.392 1.00 23.51 202 GLN A O 1
ATOM 1531 N N . VAL A 1 203 ? 40.692 64.745 93.656 1.00 16.32 203 VAL A N 1
ATOM 1532 C CA . VAL A 1 203 ? 40.065 64.360 94.917 1.00 16.32 203 VAL A CA 1
ATOM 1533 C C . VAL A 1 203 ? 40.250 62.851 95.114 1.00 16.32 203 VAL A C 1
ATOM 1534 O O . VAL A 1 203 ? 40.440 62.377 96.237 1.00 16.32 203 VAL A O 1
ATOM 1538 N N . ALA A 1 204 ? 40.241 62.118 94.004 1.00 2.00 204 ALA A N 1
ATOM 1539 C CA . ALA A 1 204 ? 40.403 60.680 94.026 1.00 2.00 204 ALA A CA 1
ATOM 1540 C C . ALA A 1 204 ? 41.813 60.284 94.422 1.00 2.00 204 ALA A C 1
ATOM 1541 O O . ALA A 1 204 ? 42.005 59.341 95.180 1.00 2.00 204 ALA A O 1
ATOM 1543 N N . SER A 1 205 ? 42.795 61.042 93.945 1.00 2.00 205 SER A N 1
ATOM 1544 C CA . SER A 1 205 ? 44.196 60.757 94.226 1.00 2.00 205 SER A CA 1
ATOM 1545 C C . SER A 1 205 ? 44.530 60.935 95.692 1.00 2.00 205 SER A C 1
ATOM 1546 O O . SER A 1 205 ? 45.221 60.112 96.255 1.00 2.00 205 SER A O 1
ATOM 1549 N N . VAL A 1 206 ? 44.013 61.978 96.325 1.00 4.53 206 VAL A N 1
ATOM 1550 C CA . VAL A 1 206 ? 44.314 62.170 97.736 1.00 4.53 206 VAL A CA 1
ATOM 1551 C C . VAL A 1 206 ? 43.475 61.285 98.650 1.00 4.53 206 VAL A C 1
ATOM 1552 O O . VAL A 1 206 ? 43.963 60.817 99.676 1.00 4.53 206 VAL A O 1
ATOM 1556 N N . TYR A 1 207 ? 42.244 60.989 98.235 1.00 8.75 207 TYR A N 1
ATOM 1557 C CA . TYR A 1 207 ? 41.334 60.179 99.030 1.00 8.75 207 TYR A CA 1
ATOM 1558 C C . TYR A 1 207 ? 41.379 58.676 98.868 1.00 8.75 207 TYR A C 1
ATOM 1559 O O . TYR A 1 207 ? 40.948 57.964 99.765 1.00 8.75 207 TYR A O 1
ATOM 1568 N N . ILE A 1 208 ? 41.862 58.180 97.734 1.00 5.80 208 ILE A N 1
ATOM 1569 C CA . ILE A 1 208 ? 41.939 56.729 97.530 1.00 5.80 208 ILE A CA 1
ATOM 1570 C C . ILE A 1 208 ? 42.955 56.092 98.473 1.00 5.80 208 ILE A C 1
ATOM 1571 O O . ILE A 1 208 ? 42.692 55.047 99.055 1.00 5.80 208 ILE A O 1
ATOM 1576 N N . PRO A 1 209 ? 44.119 56.730 98.665 1.00 11.50 209 PRO A N 1
ATOM 1577 C CA . PRO A 1 209 ? 45.122 56.157 99.562 1.00 11.50 209 PRO A CA 1
ATOM 1578 C C . PRO A 1 209 ? 44.616 56.055 100.994 1.00 11.50 209 PRO A C 1
ATOM 1579 O O . PRO A 1 209 ? 44.981 55.128 101.718 1.00 11.50 209 PRO A O 1
ATOM 1583 N N . GLU A 1 210 ? 43.797 57.023 101.404 1.00 16.18 210 GLU A N 1
ATOM 1584 C CA . GLU A 1 210 ? 43.245 57.052 102.753 1.00 16.18 210 GLU A CA 1
ATOM 1585 C C . GLU A 1 210 ? 42.339 55.850 102.978 1.00 16.18 210 GLU A C 1
ATOM 1586 O O . GLU A 1 210 ? 42.423 55.186 104.012 1.00 16.18 210 GLU A O 1
ATOM 1592 N N . LEU A 1 211 ? 41.468 55.591 102.007 1.00 9.78 211 LEU A N 1
ATOM 1593 C CA . LEU A 1 211 ? 40.548 54.464 102.067 1.00 9.78 211 LEU A CA 1
ATOM 1594 C C . LEU A 1 211 ? 41.361 53.163 102.030 1.00 9.78 211 LEU A C 1
ATOM 1595 O O . LEU A 1 211 ? 41.008 52.171 102.675 1.00 9.78 211 LEU A O 1
ATOM 1600 N N . GLU A 1 212 ? 42.464 53.200 101.282 1.00 2.00 212 GLU A N 1
ATOM 1601 C CA . GLU A 1 212 ? 43.377 52.074 101.124 1.00 2.00 212 GLU A CA 1
ATOM 1602 C C . GLU A 1 212 ? 43.973 51.741 102.493 1.00 2.00 212 GLU A C 1
ATOM 1603 O O . GLU A 1 212 ? 44.057 50.577 102.890 1.00 2.00 212 GLU A O 1
ATOM 1609 N N . ALA A 1 213 ? 44.324 52.786 103.235 1.00 40.99 213 ALA A N 1
ATOM 1610 C CA . ALA A 1 213 ? 44.902 52.633 104.560 1.00 40.99 213 ALA A CA 1
ATOM 1611 C C . ALA A 1 213 ? 43.871 52.141 105.576 1.00 40.99 213 ALA A C 1
ATOM 1612 O O . ALA A 1 213 ? 44.228 51.733 106.679 1.00 40.99 213 ALA A O 1
ATOM 1614 N N . LEU A 1 214 ? 42.594 52.218 105.215 1.00 19.60 214 LEU A N 1
ATOM 1615 C CA . LEU A 1 214 ? 41.534 51.764 106.100 1.00 19.60 214 LEU A CA 1
ATOM 1616 C C . LEU A 1 214 ? 41.163 50.311 105.811 1.00 19.60 214 LEU A C 1
ATOM 1617 O O . LEU A 1 214 ? 40.230 49.771 106.401 1.00 19.60 214 LEU A O 1
ATOM 1622 N N . GLY A 1 215 ? 41.905 49.688 104.899 1.00 11.54 215 GLY A N 1
ATOM 1623 C CA . GLY A 1 215 ? 41.669 48.294 104.565 1.00 11.54 215 GLY A CA 1
ATOM 1624 C C . GLY A 1 215 ? 40.616 48.010 103.513 1.00 11.54 215 GLY A C 1
ATOM 1625 O O . GLY A 1 215 ? 40.144 46.870 103.422 1.00 11.54 215 GLY A O 1
ATOM 1626 N N . VAL A 1 216 ? 40.220 49.036 102.754 1.00 2.00 216 VAL A N 1
ATOM 1627 C CA . VAL A 1 216 ? 39.214 48.864 101.695 1.00 2.00 216 VAL A CA 1
ATOM 1628 C C . VAL A 1 216 ? 39.906 48.100 100.566 1.00 2.00 216 VAL A C 1
ATOM 1629 O O . VAL A 1 216 ? 40.967 48.513 100.110 1.00 2.00 216 VAL A O 1
ATOM 1633 N N . GLU A 1 217 ? 39.321 46.985 100.135 1.00 2.00 217 GLU A N 1
ATOM 1634 C CA . GLU A 1 217 ? 39.942 46.144 99.113 1.00 2.00 217 GLU A CA 1
ATOM 1635 C C . GLU A 1 217 ? 39.651 46.434 97.656 1.00 2.00 217 GLU A C 1
ATOM 1636 O O . GLU A 1 217 ? 40.360 45.924 96.773 1.00 2.00 217 GLU A O 1
ATOM 1642 N N . LEU A 1 218 ? 38.639 47.257 97.401 1.00 7.24 218 LEU A N 1
ATOM 1643 C CA . LEU A 1 218 ? 38.247 47.557 96.034 1.00 7.24 218 LEU A CA 1
ATOM 1644 C C . LEU A 1 218 ? 37.521 48.892 95.969 1.00 7.24 218 LEU A C 1
ATOM 1645 O O . LEU A 1 218 ? 36.641 49.176 96.786 1.00 7.24 218 LEU A O 1
ATOM 1650 N N . ILE A 1 219 ? 37.921 49.723 95.013 1.00 2.00 219 ILE A N 1
ATOM 1651 C CA . ILE A 1 219 ? 37.327 51.041 94.811 1.00 2.00 219 ILE A CA 1
ATOM 1652 C C . ILE A 1 219 ? 36.745 51.102 93.393 1.00 2.00 219 ILE A C 1
ATOM 1653 O O . ILE A 1 219 ? 37.475 51.217 92.404 1.00 2.00 219 ILE A O 1
ATOM 1658 N N . GLU A 1 220 ? 35.421 51.000 93.322 1.00 2.00 220 GLU A N 1
ATOM 1659 C CA . GLU A 1 220 ? 34.690 51.000 92.060 1.00 2.00 220 GLU A CA 1
ATOM 1660 C C . GLU A 1 220 ? 34.360 52.382 91.471 1.00 2.00 220 GLU A C 1
ATOM 1661 O O . GLU A 1 220 ? 33.776 53.244 92.135 1.00 2.00 220 GLU A O 1
ATOM 1667 N N . GLN A 1 221 ? 34.734 52.555 90.207 1.00 2.00 221 GLN A N 1
ATOM 1668 C CA . GLN A 1 221 ? 34.510 53.776 89.441 1.00 2.00 221 GLN A CA 1
ATOM 1669 C C . GLN A 1 221 ? 34.744 55.080 90.210 1.00 2.00 221 GLN A C 1
ATOM 1670 O O . GLN A 1 221 ? 33.824 55.863 90.411 1.00 2.00 221 GLN A O 1
ATOM 1676 N N . PRO A 1 222 ? 35.994 55.343 90.623 1.00 2.00 222 PRO A N 1
ATOM 1677 C CA . PRO A 1 222 ? 36.311 56.564 91.370 1.00 2.00 222 PRO A CA 1
ATOM 1678 C C . PRO A 1 222 ? 35.934 57.837 90.603 1.00 2.00 222 PRO A C 1
ATOM 1679 O O . PRO A 1 222 ? 35.183 58.680 91.094 1.00 2.00 222 PRO A O 1
ATOM 1683 N N . VAL A 1 223 ? 36.446 57.949 89.379 1.00 32.96 223 VAL A N 1
ATOM 1684 C CA . VAL A 1 223 ? 36.200 59.106 88.524 1.00 32.96 223 VAL A CA 1
ATOM 1685 C C . VAL A 1 223 ? 35.096 58.872 87.506 1.00 32.96 223 VAL A C 1
ATOM 1686 O O . VAL A 1 223 ? 34.491 57.801 87.470 1.00 32.96 223 VAL A O 1
ATOM 1690 N N . GLY A 1 224 ? 34.862 59.883 86.670 1.00 13.88 224 GLY A N 1
ATOM 1691 C CA . GLY A 1 224 ? 33.843 59.800 85.637 1.00 13.88 224 GLY A CA 1
ATOM 1692 C C . GLY A 1 224 ? 34.022 58.618 84.701 1.00 13.88 224 GLY A C 1
ATOM 1693 O O . GLY A 1 224 ? 35.133 58.099 84.560 1.00 13.88 224 GLY A O 1
ATOM 1694 N N . ARG A 1 225 ? 32.939 58.235 84.024 1.00 15.64 225 ARG A N 1
ATOM 1695 C CA . ARG A 1 225 ? 32.956 57.092 83.113 1.00 15.64 225 ARG A CA 1
ATOM 1696 C C . ARG A 1 225 ? 33.867 57.247 81.912 1.00 15.64 225 ARG A C 1
ATOM 1697 O O . ARG A 1 225 ? 34.477 56.275 81.467 1.00 15.64 225 ARG A O 1
ATOM 1705 N N . GLU A 1 226 ? 33.974 58.472 81.407 1.00 16.81 226 GLU A N 1
ATOM 1706 C CA . GLU A 1 226 ? 34.794 58.756 80.231 1.00 16.81 226 GLU A CA 1
ATOM 1707 C C . GLU A 1 226 ? 36.258 59.038 80.496 1.00 16.81 226 GLU A C 1
ATOM 1708 O O . GLU A 1 226 ? 37.076 58.919 79.586 1.00 16.81 226 GLU A O 1
ATOM 1714 N N . ASN A 1 227 ? 36.586 59.429 81.724 1.00 9.69 227 ASN A N 1
ATOM 1715 C CA . ASN A 1 227 ? 37.961 59.749 82.080 1.00 9.69 227 ASN A CA 1
ATOM 1716 C C . ASN A 1 227 ? 38.775 58.496 82.357 1.00 9.69 227 ASN A C 1
ATOM 1717 O O . ASN A 1 227 ? 39.385 58.361 83.416 1.00 9.69 227 ASN A O 1
ATOM 1722 N N . THR A 1 228 ? 38.825 57.620 81.356 1.00 8.31 228 THR A N 1
ATOM 1723 C CA . THR A 1 228 ? 39.541 56.352 81.425 1.00 8.31 228 THR A CA 1
ATOM 1724 C C . THR A 1 228 ? 41.056 56.513 81.563 1.00 8.31 228 THR A C 1
ATOM 1725 O O . THR A 1 228 ? 41.775 55.540 81.777 1.00 8.31 228 THR A O 1
ATOM 1729 N N . GLN A 1 229 ? 41.537 57.742 81.425 1.00 2.00 229 GLN A N 1
ATOM 1730 C CA . GLN A 1 229 ? 42.960 58.018 81.552 1.00 2.00 229 GLN A CA 1
ATOM 1731 C C . GLN A 1 229 ? 43.310 58.308 82.994 1.00 2.00 229 GLN A C 1
ATOM 1732 O O . GLN A 1 229 ? 44.454 58.153 83.411 1.00 2.00 229 GLN A O 1
ATOM 1738 N N . ALA A 1 230 ? 42.323 58.809 83.726 1.00 12.39 230 ALA A N 1
ATOM 1739 C CA . ALA A 1 230 ? 42.489 59.111 85.138 1.00 12.39 230 ALA A CA 1
ATOM 1740 C C . ALA A 1 230 ? 42.432 57.775 85.832 1.00 12.39 230 ALA A C 1
ATOM 1741 O O . ALA A 1 230 ? 43.248 57.480 86.704 1.00 12.39 230 ALA A O 1
ATOM 1743 N N . LEU A 1 231 ? 41.470 56.961 85.396 1.00 10.36 231 LEU A N 1
ATOM 1744 C CA . LEU A 1 231 ? 41.244 55.621 85.927 1.00 10.36 231 LEU A CA 1
ATOM 1745 C C . LEU A 1 231 ? 42.550 54.831 85.903 1.00 10.36 231 LEU A C 1
ATOM 1746 O O . LEU A 1 231 ? 42.807 54.035 86.802 1.00 10.36 231 LEU A O 1
ATOM 1751 N N . ARG A 1 232 ? 43.399 55.116 84.913 1.00 2.00 232 ARG A N 1
ATOM 1752 C CA . ARG A 1 232 ? 44.677 54.439 84.777 1.00 2.00 232 ARG A CA 1
ATOM 1753 C C . ARG A 1 232 ? 45.722 54.984 85.757 1.00 2.00 232 ARG A C 1
ATOM 1754 O O . ARG A 1 232 ? 46.359 54.222 86.478 1.00 2.00 232 ARG A O 1
ATOM 1762 N N . ARG A 1 233 ? 45.894 56.300 85.796 1.00 13.36 233 ARG A N 1
ATOM 1763 C CA . ARG A 1 233 ? 46.873 56.892 86.697 1.00 13.36 233 ARG A CA 1
ATOM 1764 C C . ARG A 1 233 ? 46.628 56.494 88.154 1.00 13.36 233 ARG A C 1
ATOM 1765 O O . ARG A 1 233 ? 47.567 56.197 88.900 1.00 13.36 233 ARG A O 1
ATOM 1773 N N . LEU A 1 234 ? 45.361 56.503 88.553 1.00 7.40 234 LEU A N 1
ATOM 1774 C CA . LEU A 1 234 ? 44.974 56.115 89.902 1.00 7.40 234 LEU A CA 1
ATOM 1775 C C . LEU A 1 234 ? 45.403 54.673 90.113 1.00 7.40 234 LEU A C 1
ATOM 1776 O O . LEU A 1 234 ? 45.944 54.320 91.158 1.00 7.40 234 LEU A O 1
ATOM 1781 N N . SER A 1 235 ? 45.218 53.856 89.085 1.00 21.10 235 SER A N 1
ATOM 1782 C CA . SER A 1 235 ? 45.580 52.446 89.160 1.00 21.10 235 SER A CA 1
ATOM 1783 C C . SER A 1 235 ? 47.067 52.187 89.306 1.00 21.10 235 SER A C 1
ATOM 1784 O O . SER A 1 235 ? 47.463 51.231 89.952 1.00 21.10 235 SER A O 1
ATOM 1787 N N . ASP A 1 236 ? 47.892 53.015 88.684 1.00 56.68 236 ASP A N 1
ATOM 1788 C CA . ASP A 1 236 ? 49.328 52.804 88.777 1.00 56.68 236 ASP A CA 1
ATOM 1789 C C . ASP A 1 236 ? 49.897 53.363 90.066 1.00 56.68 236 ASP A C 1
ATOM 1790 O O . ASP A 1 236 ? 50.921 52.886 90.553 1.00 56.68 236 ASP A O 1
ATOM 1795 N N . ASN A 1 237 ? 49.212 54.351 90.632 1.00 9.41 237 ASN A N 1
ATOM 1796 C CA . ASN A 1 237 ? 49.690 54.993 91.848 1.00 9.41 237 ASN A CA 1
ATOM 1797 C C . ASN A 1 237 ? 49.139 54.417 93.152 1.00 9.41 237 ASN A C 1
ATOM 1798 O O . ASN A 1 237 ? 49.570 54.798 94.238 1.00 9.41 237 ASN A O 1
ATOM 1803 N N . ASN A 1 238 ? 48.216 53.473 93.043 1.00 16.97 238 ASN A N 1
ATOM 1804 C CA . ASN A 1 238 ? 47.618 52.873 94.220 1.00 16.97 238 ASN A CA 1
ATOM 1805 C C . ASN A 1 238 ? 47.597 51.341 94.152 1.00 16.97 238 ASN A C 1
ATOM 1806 O O . ASN A 1 238 ? 47.316 50.759 93.107 1.00 16.97 238 ASN A O 1
ATOM 1811 N N . ARG A 1 239 ? 47.897 50.697 95.277 1.00 2.00 239 ARG A N 1
ATOM 1812 C CA . ARG A 1 239 ? 47.914 49.241 95.356 1.00 2.00 239 ARG A CA 1
ATOM 1813 C C . ARG A 1 239 ? 46.495 48.677 95.373 1.00 2.00 239 ARG A C 1
ATOM 1814 O O . ARG A 1 239 ? 46.272 47.560 94.909 1.00 2.00 239 ARG A O 1
ATOM 1822 N N . VAL A 1 240 ? 45.534 49.471 95.850 1.00 2.00 240 VAL A N 1
ATOM 1823 C CA . VAL A 1 240 ? 44.132 49.045 95.928 1.00 2.00 240 VAL A CA 1
ATOM 1824 C C . VAL A 1 240 ? 43.673 48.580 94.559 1.00 2.00 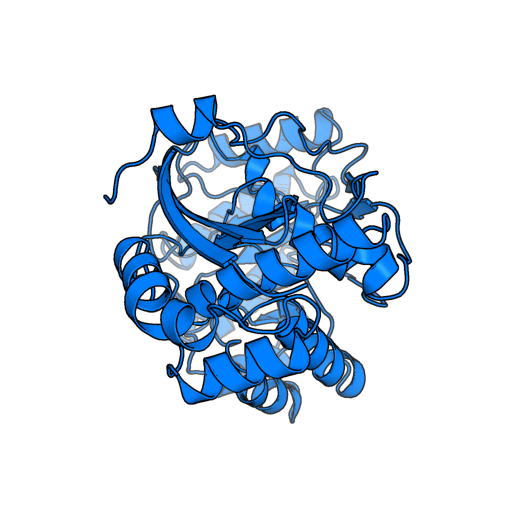240 VAL A C 1
ATOM 1825 O O . VAL A 1 240 ? 44.219 49.012 93.551 1.00 2.00 240 VAL A O 1
ATOM 1829 N N . ALA A 1 241 ? 42.665 47.714 94.518 1.00 2.00 241 ALA A N 1
ATOM 1830 C CA . ALA A 1 241 ? 42.135 47.226 93.252 1.00 2.00 241 ALA A CA 1
ATOM 1831 C C . ALA A 1 241 ? 41.063 48.212 92.816 1.00 2.00 241 ALA A C 1
ATOM 1832 O O . ALA A 1 241 ? 40.167 48.526 93.590 1.00 2.00 241 ALA A O 1
ATOM 1834 N N . ILE A 1 242 ? 41.196 48.753 91.612 1.00 2.00 242 ILE A N 1
ATOM 1835 C CA . ILE A 1 242 ? 40.223 49.698 91.080 1.00 2.00 242 ILE A CA 1
ATOM 1836 C C . ILE A 1 242 ? 39.361 48.993 90.044 1.00 2.00 242 ILE A C 1
ATOM 1837 O O . ILE A 1 242 ? 39.879 48.391 89.108 1.00 2.00 242 ILE A O 1
ATOM 1842 N N . MET A 1 243 ? 38.049 49.040 90.227 1.00 10.48 243 MET A N 1
ATOM 1843 C CA . MET A 1 243 ? 37.133 48.380 89.300 1.00 10.48 243 MET A CA 1
ATOM 1844 C C . MET A 1 243 ? 36.411 49.358 88.389 1.00 10.48 243 MET A C 1
ATOM 1845 O O . MET A 1 243 ? 36.058 50.458 88.804 1.00 10.48 243 MET A O 1
ATOM 1850 N N . ALA A 1 244 ? 36.204 48.958 87.140 1.00 2.00 244 ALA A N 1
ATOM 1851 C CA . ALA A 1 244 ? 35.488 49.805 86.194 1.00 2.00 244 ALA A CA 1
ATOM 1852 C C . ALA A 1 244 ? 34.045 49.332 86.129 1.00 2.00 244 ALA A C 1
ATOM 1853 O O . ALA A 1 244 ? 33.795 48.137 86.024 1.00 2.00 244 ALA A O 1
ATOM 1855 N N . ASP A 1 245 ? 33.099 50.258 86.212 1.00 2.00 245 ASP A N 1
ATOM 1856 C CA . ASP A 1 245 ? 31.687 49.906 86.128 1.00 2.00 245 ASP A CA 1
ATOM 1857 C C . ASP A 1 245 ? 31.008 50.729 85.042 1.00 2.00 245 ASP A C 1
ATOM 1858 O O . ASP A 1 245 ? 30.598 50.182 84.028 1.00 2.00 245 ASP A O 1
ATOM 1863 N N . GLU A 1 246 ? 30.885 52.037 85.246 1.00 2.00 246 GLU A N 1
ATOM 1864 C CA . GLU A 1 246 ? 30.253 52.898 84.253 1.00 2.00 246 GLU A CA 1
ATOM 1865 C C . GLU A 1 246 ? 31.056 53.050 82.966 1.00 2.00 246 GLU A C 1
ATOM 1866 O O . GLU A 1 246 ? 30.484 53.250 81.896 1.00 2.00 246 GLU A O 1
ATOM 1872 N N . SER A 1 247 ? 32.378 52.943 83.072 1.00 11.49 247 SER A N 1
ATOM 1873 C CA . SER A 1 247 ? 33.244 53.059 81.906 1.00 11.49 247 SER A CA 1
ATOM 1874 C C . SER A 1 247 ? 33.063 51.877 80.954 1.00 11.49 247 SER A C 1
ATOM 1875 O O . SER A 1 247 ? 33.276 52.010 79.750 1.00 11.49 247 SER A O 1
ATOM 1878 N N . LEU A 1 248 ? 32.715 50.712 81.496 1.00 8.52 248 LEU A N 1
ATOM 1879 C CA . LEU A 1 248 ? 32.486 49.524 80.673 1.00 8.52 248 LEU A CA 1
ATOM 1880 C C . LEU A 1 248 ? 31.145 49.647 79.947 1.00 8.52 248 LEU A C 1
ATOM 1881 O O . LEU A 1 248 ? 30.124 49.993 80.559 1.00 8.52 248 LEU A O 1
ATOM 1886 N N . SER A 1 249 ? 31.154 49.346 78.649 1.00 7.21 249 SER A N 1
ATOM 1887 C CA . SER A 1 249 ? 29.957 49.453 77.821 1.00 7.21 249 SER A CA 1
ATOM 1888 C C . SER A 1 249 ? 29.946 48.420 76.689 1.00 7.21 249 SER A C 1
ATOM 1889 O O . SER A 1 249 ? 29.169 47.467 76.704 1.00 7.21 249 SER A O 1
ATOM 1892 N N . THR A 1 250 ? 30.819 48.623 75.709 1.00 2.00 250 THR A N 1
ATOM 1893 C CA . THR A 1 250 ? 30.913 47.735 74.554 1.00 2.00 250 THR A CA 1
ATOM 1894 C C . THR A 1 250 ? 32.177 46.896 74.624 1.00 2.00 250 THR A C 1
ATOM 1895 O O . THR A 1 250 ? 33.087 47.191 75.401 1.00 2.00 250 THR A O 1
ATOM 1899 N N . LEU A 1 251 ? 32.251 45.870 73.783 1.00 5.15 251 LEU A N 1
ATOM 1900 C CA . LEU A 1 251 ? 33.426 45.004 73.739 1.00 5.15 251 LEU A CA 1
ATOM 1901 C C . LEU A 1 251 ? 34.677 45.850 73.472 1.00 5.15 251 LEU A C 1
ATOM 1902 O O . LEU A 1 251 ? 35.730 45.626 74.069 1.00 5.15 251 LEU A O 1
ATOM 1907 N N . ALA A 1 252 ? 34.530 46.862 72.622 1.00 9.20 252 ALA A N 1
ATOM 1908 C CA . ALA A 1 252 ? 35.638 47.745 72.283 1.00 9.20 252 ALA A CA 1
ATOM 1909 C C . ALA A 1 252 ? 36.149 48.542 73.478 1.00 9.20 252 ALA A C 1
ATOM 1910 O O . ALA A 1 252 ? 37.356 48.701 73.628 1.00 9.20 252 ALA A O 1
ATOM 1912 N N . SER A 1 253 ? 35.241 49.065 74.305 1.00 19.17 253 SER A N 1
ATOM 1913 C CA . SER A 1 253 ? 35.631 49.832 75.496 1.00 19.17 253 SER A CA 1
ATOM 1914 C C . SER A 1 253 ? 36.322 48.927 76.508 1.00 19.17 253 SER A C 1
ATOM 1915 O O . SER A 1 253 ? 37.146 49.385 77.300 1.00 19.17 253 SER A O 1
ATOM 1918 N N . ALA A 1 254 ? 35.962 47.646 76.485 1.00 5.82 254 ALA A N 1
ATOM 1919 C CA . ALA A 1 254 ? 36.555 46.659 77.380 1.00 5.82 254 ALA A CA 1
ATOM 1920 C C . ALA A 1 254 ? 38.018 46.477 77.009 1.00 5.82 254 ALA A C 1
ATOM 1921 O O . ALA A 1 254 ? 38.896 46.507 77.867 1.00 5.82 254 ALA A O 1
ATOM 1923 N N . PHE A 1 255 ? 38.271 46.304 75.717 1.00 7.35 255 PHE A N 1
ATOM 1924 C CA . PHE A 1 255 ? 39.629 46.127 75.225 1.00 7.35 255 PHE A CA 1
ATOM 1925 C C . PHE A 1 255 ? 40.428 47.410 75.435 1.00 7.35 255 PHE A C 1
ATOM 1926 O O . PHE A 1 255 ? 41.603 47.362 75.791 1.00 7.35 255 PHE A O 1
ATOM 1934 N N . ASP A 1 256 ? 39.769 48.551 75.249 1.00 5.81 256 ASP A N 1
ATOM 1935 C CA . ASP A 1 256 ? 40.405 49.857 75.409 1.00 5.81 256 ASP A CA 1
ATOM 1936 C C . ASP A 1 256 ? 40.928 50.055 76.830 1.00 5.81 256 ASP A C 1
ATOM 1937 O O . ASP A 1 256 ? 41.975 50.664 77.036 1.00 5.81 256 ASP A O 1
ATOM 1942 N N . LEU A 1 257 ? 40.213 49.519 77.808 1.00 2.00 257 LEU A N 1
ATOM 1943 C CA . LEU A 1 257 ? 40.644 49.644 79.195 1.00 2.00 257 LEU A CA 1
ATOM 1944 C C . LEU A 1 257 ? 41.739 48.610 79.495 1.00 2.00 257 LEU A C 1
ATOM 1945 O O . LEU A 1 257 ? 42.645 48.872 80.280 1.00 2.00 257 LEU A O 1
ATOM 1950 N N . ALA A 1 258 ? 41.685 47.471 78.805 1.00 7.77 258 ALA A N 1
ATOM 1951 C CA . ALA A 1 258 ? 42.638 46.374 78.993 1.00 7.77 258 ALA A CA 1
ATOM 1952 C C . ALA A 1 258 ? 44.014 46.509 78.338 1.00 7.77 258 ALA A C 1
ATOM 1953 O O . ALA A 1 258 ? 44.925 45.751 78.663 1.00 7.77 258 ALA A O 1
ATOM 1955 N N . ARG A 1 259 ? 44.170 47.447 77.411 1.00 32.97 259 ARG A N 1
ATOM 1956 C CA . ARG A 1 259 ? 45.452 47.627 76.731 1.00 32.97 259 ARG A CA 1
ATOM 1957 C C . ARG A 1 259 ? 46.591 47.953 77.684 1.00 32.97 259 ARG A C 1
ATOM 1958 O O . ARG A 1 259 ? 47.570 47.210 77.762 1.00 32.97 259 ARG A O 1
ATOM 1966 N N . ASP A 1 260 ? 46.446 49.054 78.424 1.00 19.86 260 ASP A N 1
ATOM 1967 C CA . ASP A 1 260 ? 47.470 49.508 79.371 1.00 19.86 260 ASP A CA 1
ATOM 1968 C C . ASP A 1 260 ? 47.081 49.257 80.835 1.00 19.86 260 ASP A C 1
ATOM 1969 O O . ASP A 1 260 ? 47.680 49.828 81.754 1.00 19.86 260 ASP A O 1
ATOM 1974 N N . ARG A 1 261 ? 46.108 48.369 81.035 1.00 8.02 261 ARG A N 1
ATOM 1975 C CA . ARG A 1 261 ? 45.605 48.025 82.357 1.00 8.02 261 ARG A CA 1
ATOM 1976 C C . ARG A 1 261 ? 45.185 49.287 83.087 1.00 8.02 261 ARG A C 1
ATOM 1977 O O . ARG A 1 261 ? 45.800 49.701 84.068 1.00 8.02 261 ARG A O 1
ATOM 1985 N N . SER A 1 262 ? 44.169 49.936 82.544 1.00 2.00 262 SER A N 1
ATOM 1986 C CA . SER A 1 262 ? 43.639 51.145 83.131 1.00 2.00 262 SER A CA 1
ATOM 1987 C C . SER A 1 262 ? 42.850 50.768 84.387 1.00 2.00 262 SER A C 1
ATOM 1988 O O . SER A 1 262 ? 42.633 51.597 85.265 1.00 2.00 262 SER A O 1
ATOM 1991 N N . VAL A 1 263 ? 42.416 49.512 84.459 1.00 2.00 263 VAL A N 1
ATOM 1992 C CA . VAL A 1 263 ? 41.659 49.016 85.601 1.00 2.00 263 VAL A CA 1
ATOM 1993 C C . VAL A 1 263 ? 42.116 47.642 86.022 1.00 2.00 263 VAL A C 1
ATOM 1994 O O . VAL A 1 263 ? 42.709 46.905 85.234 1.00 2.00 263 VAL A O 1
ATOM 1998 N N . ASP A 1 264 ? 41.791 47.300 87.265 1.00 8.42 264 ASP A N 1
ATOM 1999 C CA . ASP A 1 264 ? 42.151 46.028 87.871 1.00 8.42 264 ASP A CA 1
ATOM 2000 C C . ASP A 1 264 ? 41.054 44.987 87.714 1.00 8.42 264 ASP A C 1
ATOM 2001 O O . ASP A 1 264 ? 41.336 43.810 87.489 1.00 8.42 264 ASP A O 1
ATOM 2006 N N . VAL A 1 265 ? 39.806 45.424 87.848 1.00 2.00 265 VAL A N 1
ATOM 2007 C CA . VAL A 1 265 ? 38.669 44.521 87.755 1.00 2.00 265 VAL A CA 1
ATOM 2008 C C . VAL A 1 265 ? 37.563 45.046 86.836 1.00 2.00 265 VAL A C 1
ATOM 2009 O O . VAL A 1 265 ? 37.241 46.239 86.847 1.00 2.00 265 VAL A O 1
ATOM 2013 N N . PHE A 1 266 ? 37.012 44.160 86.013 1.00 2.00 266 PHE A N 1
ATOM 2014 C CA . PHE A 1 266 ? 35.902 44.513 85.130 1.00 2.00 266 PHE A CA 1
ATOM 2015 C C . PHE A 1 266 ? 34.631 44.091 85.841 1.00 2.00 266 PHE A C 1
ATOM 2016 O O . PHE A 1 266 ? 34.559 42.995 86.375 1.00 2.00 266 PHE A O 1
ATOM 2024 N N . SER A 1 267 ? 33.641 44.963 85.883 1.00 2.00 267 SER A N 1
ATOM 2025 C CA . SER A 1 267 ? 32.382 44.613 86.524 1.00 2.00 267 SER A CA 1
ATOM 2026 C C . SER A 1 267 ? 31.449 44.102 85.423 1.00 2.00 267 SER A C 1
ATOM 2027 O O . SER A 1 267 ? 31.045 44.872 84.558 1.00 2.00 267 SER A O 1
ATOM 2030 N N . LEU A 1 268 ? 31.139 42.807 85.420 1.00 9.94 268 LEU A N 1
ATOM 2031 C CA . LEU A 1 268 ? 30.253 42.239 84.397 1.00 9.94 268 LEU A CA 1
ATOM 2032 C C . LEU A 1 268 ? 28.782 42.585 84.673 1.00 9.94 268 LEU A C 1
ATOM 2033 O O . LEU A 1 268 ? 28.278 42.320 85.764 1.00 9.94 268 LEU A O 1
ATOM 2038 N N . LYS A 1 269 ? 28.109 43.201 83.703 1.00 7.23 269 LYS A N 1
ATOM 2039 C CA . LYS A 1 269 ? 26.701 43.569 83.846 1.00 7.23 269 LYS A CA 1
ATOM 2040 C C . LYS A 1 269 ? 25.973 43.284 82.535 1.00 7.23 269 LYS A C 1
ATOM 2041 O O . LYS A 1 269 ? 26.151 44.026 81.563 1.00 7.23 269 LYS A O 1
ATOM 2047 N N . LEU A 1 270 ? 25.111 42.264 82.512 1.00 13.47 270 LEU A N 1
ATOM 2048 C CA . LEU A 1 270 ? 24.398 41.892 81.278 1.00 13.47 270 LEU A CA 1
ATOM 2049 C C . LEU A 1 270 ? 23.642 43.028 80.577 1.00 13.47 270 LEU A C 1
ATOM 2050 O O . LEU A 1 270 ? 23.746 43.192 79.367 1.00 13.47 270 LEU A O 1
ATOM 2055 N N . CYS A 1 271 ? 22.879 43.812 81.331 1.00 21.15 271 CYS A N 1
ATOM 2056 C CA . CYS A 1 271 ? 22.119 44.909 80.734 1.00 21.15 271 CYS A CA 1
ATOM 2057 C C . CYS A 1 271 ? 22.996 46.056 80.227 1.00 21.15 271 CYS A C 1
ATOM 2058 O O . CYS A 1 271 ? 22.655 46.721 79.251 1.00 21.15 271 CYS A O 1
ATOM 2061 N N . ASN A 1 272 ? 24.129 46.270 80.893 1.00 23.10 272 ASN A N 1
ATOM 2062 C CA . ASN A 1 272 ? 25.069 47.334 80.533 1.00 23.10 272 ASN A CA 1
ATOM 2063 C C . ASN A 1 272 ? 25.990 46.865 79.402 1.00 23.10 272 ASN A C 1
ATOM 2064 O O . ASN A 1 272 ? 26.592 47.670 78.702 1.00 23.10 272 ASN A O 1
ATOM 2069 N N . MET A 1 273 ? 26.026 45.560 79.178 1.00 2.00 273 MET A N 1
ATOM 2070 C CA . MET A 1 273 ? 26.899 45.013 78.158 1.00 2.00 273 MET A CA 1
ATOM 2071 C C . MET A 1 273 ? 26.242 44.389 76.943 1.00 2.00 273 MET A C 1
ATOM 2072 O O . MET A 1 273 ? 26.940 44.009 76.002 1.00 2.00 273 MET A O 1
ATOM 2077 N N . GLY A 1 274 ? 24.917 44.261 76.963 1.00 20.67 274 GLY A N 1
ATOM 2078 C CA . GLY A 1 274 ? 24.212 43.691 75.827 1.00 20.67 274 GLY A CA 1
ATOM 2079 C C . GLY A 1 274 ? 23.862 42.211 75.884 1.00 20.67 274 GLY A C 1
ATOM 2080 O O . GLY A 1 274 ? 23.753 41.551 74.851 1.00 20.67 274 GLY A O 1
ATOM 2081 N N . GLY A 1 275 ? 23.756 41.664 77.086 1.00 6.03 275 GLY A N 1
ATOM 2082 C CA . GLY A 1 275 ? 23.397 40.269 77.214 1.00 6.03 275 GLY A CA 1
ATOM 2083 C C . GLY A 1 275 ? 24.488 39.368 77.734 1.00 6.03 275 GLY A C 1
ATOM 2084 O O . GLY A 1 275 ? 25.523 39.828 78.213 1.00 6.03 275 GLY A O 1
ATOM 2085 N N . VAL A 1 276 ? 24.216 38.069 77.651 1.00 15.05 276 VAL A N 1
ATOM 2086 C CA . VAL A 1 276 ? 25.120 37.013 78.094 1.00 15.05 276 VAL A CA 1
ATOM 2087 C C . VAL A 1 276 ? 26.240 36.765 77.091 1.00 15.05 276 VAL A C 1
ATOM 2088 O O . VAL A 1 276 ? 27.396 36.565 77.470 1.00 15.05 276 VAL A O 1
ATOM 2092 N N . SER A 1 277 ? 25.888 36.771 75.811 1.00 13.20 277 SER A N 1
ATOM 2093 C CA . SER A 1 277 ? 26.857 36.530 74.754 1.00 13.20 277 SER A CA 1
ATOM 2094 C C . SER A 1 277 ? 27.911 37.615 74.718 1.00 13.20 277 SER A C 1
ATOM 2095 O O . SER A 1 277 ? 29.089 37.332 74.491 1.00 13.20 277 SER A O 1
ATOM 2098 N N . ALA A 1 278 ? 27.478 38.852 74.955 1.00 22.75 278 ALA A N 1
ATOM 2099 C CA . ALA A 1 278 ? 28.372 40.008 74.955 1.00 22.75 278 ALA A CA 1
ATOM 2100 C C . ALA A 1 278 ? 29.273 39.990 76.184 1.00 22.75 278 ALA A C 1
ATOM 2101 O O . ALA A 1 278 ? 30.471 40.251 76.086 1.00 22.75 278 ALA A O 1
ATOM 2103 N N . THR A 1 279 ? 28.687 39.665 77.333 1.00 30.79 279 THR A N 1
ATOM 2104 C CA . THR A 1 279 ? 29.423 39.593 78.585 1.00 30.79 279 THR A CA 1
ATOM 2105 C C . THR A 1 279 ? 30.569 38.581 78.506 1.00 30.79 279 THR A C 1
ATOM 2106 O O . THR A 1 279 ? 31.684 38.878 78.940 1.00 30.79 279 THR A O 1
ATOM 2110 N N . GLN A 1 280 ? 30.312 37.416 77.910 1.00 9.98 280 GLN A N 1
ATOM 2111 C CA . GLN A 1 280 ? 31.333 36.381 77.770 1.00 9.98 280 GLN A CA 1
ATOM 2112 C C . GLN A 1 280 ? 32.565 36.885 77.025 1.00 9.98 280 GLN A C 1
ATOM 2113 O O . GLN A 1 280 ? 33.689 36.542 77.385 1.00 9.98 280 GLN A O 1
ATOM 2119 N N . LYS A 1 281 ? 32.349 37.701 75.995 1.00 2.00 281 LYS A N 1
ATOM 2120 C CA . LYS A 1 281 ? 33.454 38.237 75.208 1.00 2.00 281 LYS A CA 1
ATOM 2121 C C . LYS A 1 281 ? 34.299 39.198 76.017 1.00 2.00 281 LYS A C 1
ATOM 2122 O O . LYS A 1 281 ? 35.522 39.223 75.889 1.00 2.00 281 LYS A O 1
ATOM 2128 N N . ILE A 1 282 ? 33.644 39.980 76.864 1.00 5.35 282 ILE A N 1
ATOM 2129 C CA . ILE A 1 282 ? 34.353 40.929 77.698 1.00 5.35 282 ILE A CA 1
ATOM 2130 C C . ILE A 1 282 ? 35.121 40.154 78.749 1.00 5.35 282 ILE A C 1
ATOM 2131 O O . ILE A 1 282 ? 36.244 40.514 79.106 1.00 5.35 282 ILE A O 1
ATOM 2136 N N . ALA A 1 283 ? 34.538 39.044 79.192 1.00 12.26 283 ALA A N 1
ATOM 2137 C CA . ALA A 1 283 ? 35.175 38.187 80.186 1.00 12.26 283 ALA A CA 1
ATOM 2138 C C . ALA A 1 283 ? 36.354 37.451 79.550 1.00 12.26 283 ALA A C 1
ATOM 2139 O O . ALA A 1 283 ? 37.175 36.855 80.250 1.00 12.26 283 ALA A O 1
ATOM 2141 N N . ALA A 1 284 ? 36.411 37.494 78.216 1.00 2.00 284 ALA A N 1
ATOM 2142 C CA . ALA A 1 284 ? 37.467 36.850 77.446 1.00 2.00 284 ALA A CA 1
ATOM 2143 C C . ALA A 1 284 ? 38.635 37.794 77.293 1.00 2.00 284 ALA A C 1
ATOM 2144 O O . ALA A 1 284 ? 39.786 37.364 77.386 1.00 2.00 284 ALA A O 1
ATOM 2146 N N . VAL A 1 285 ? 38.340 39.070 77.029 1.00 6.38 285 VAL A N 1
ATOM 2147 C CA . VAL A 1 285 ? 39.396 40.070 76.873 1.00 6.38 285 VAL A CA 1
ATOM 2148 C C . VAL A 1 285 ? 39.999 40.403 78.236 1.00 6.38 285 VAL A C 1
ATOM 2149 O O . VAL A 1 285 ? 41.153 40.802 78.330 1.00 6.38 285 VAL A O 1
ATOM 2153 N N . ALA A 1 286 ? 39.213 40.193 79.288 1.00 8.86 286 ALA A N 1
ATOM 2154 C CA . ALA A 1 286 ? 39.656 40.453 80.652 1.00 8.86 286 ALA A CA 1
ATOM 2155 C C . ALA A 1 286 ? 40.616 39.345 81.082 1.00 8.86 286 ALA A C 1
ATOM 2156 O O . ALA A 1 286 ? 41.632 39.610 81.723 1.00 8.86 286 ALA A O 1
ATOM 2158 N N . GLU A 1 287 ? 40.297 38.109 80.698 1.00 10.72 287 GLU A N 1
ATOM 2159 C CA . GLU A 1 287 ? 41.114 36.945 81.028 1.00 10.72 287 GLU A CA 1
ATOM 2160 C C . GLU A 1 287 ? 42.456 36.985 80.300 1.00 10.72 287 GLU A C 1
ATOM 2161 O O . GLU A 1 287 ? 43.491 36.618 80.860 1.00 10.72 287 GLU A O 1
ATOM 2167 N N . ALA A 1 288 ? 42.427 37.439 79.048 1.00 15.23 288 ALA A N 1
ATOM 2168 C CA . ALA A 1 288 ? 43.624 37.512 78.226 1.00 15.23 288 ALA A CA 1
ATOM 2169 C C . ALA A 1 288 ? 44.579 38.585 78.716 1.00 15.23 288 ALA A C 1
ATOM 2170 O O . ALA A 1 288 ? 45.793 38.383 78.730 1.00 15.23 288 ALA A O 1
ATOM 2172 N N . SER A 1 289 ? 44.022 39.737 79.084 1.00 2.00 289 SER A N 1
ATOM 2173 C CA . SER A 1 289 ? 44.813 40.859 79.569 1.00 2.00 289 SER A CA 1
ATOM 2174 C C . SER A 1 289 ? 45.248 40.649 81.012 1.00 2.00 289 SER A C 1
ATOM 2175 O O . SER A 1 289 ? 46.230 41.242 81.467 1.00 2.00 289 SER A O 1
ATOM 2178 N N . GLY A 1 290 ? 44.513 39.814 81.737 1.00 11.87 290 GLY A N 1
ATOM 2179 C CA . GLY A 1 290 ? 44.864 39.550 83.117 1.00 11.87 290 GLY A CA 1
ATOM 2180 C C . GLY A 1 290 ? 44.090 40.385 84.111 1.00 11.87 290 GLY A C 1
ATOM 2181 O O . GLY A 1 290 ? 44.509 40.547 85.254 1.00 11.87 290 GLY A O 1
ATOM 2182 N N . ILE A 1 291 ? 42.982 40.954 83.662 1.00 12.05 291 ILE A N 1
ATOM 2183 C CA . ILE A 1 291 ? 42.137 41.761 84.525 1.00 12.05 291 ILE A CA 1
ATOM 2184 C C . ILE A 1 291 ? 41.098 40.831 85.170 1.00 12.05 291 ILE A C 1
ATOM 2185 O O . ILE A 1 291 ? 40.556 39.940 84.508 1.00 12.05 291 ILE A O 1
ATOM 2190 N N . ALA A 1 292 ? 40.865 41.012 86.470 1.00 2.00 292 ALA A N 1
ATOM 2191 C CA . ALA A 1 292 ? 39.905 40.188 87.205 1.00 2.00 292 ALA A CA 1
ATOM 2192 C C . ALA A 1 292 ? 38.482 40.485 86.754 1.00 2.00 292 ALA A C 1
ATOM 2193 O O . ALA A 1 292 ? 38.220 41.554 86.201 1.00 2.00 292 ALA A O 1
ATOM 2195 N N . SER A 1 293 ? 37.574 39.536 86.978 1.00 2.00 293 SER A N 1
ATOM 2196 C CA . SER A 1 293 ? 36.169 39.706 86.603 1.00 2.00 293 SER A CA 1
ATOM 2197 C C . SER A 1 293 ? 35.320 39.745 87.852 1.00 2.00 293 SER A C 1
ATOM 2198 O O . SER A 1 293 ? 35.486 38.922 88.753 1.00 2.00 293 SER A O 1
ATOM 2201 N N . TYR A 1 294 ? 34.379 40.677 87.876 1.00 14.70 294 TYR A N 1
ATOM 2202 C CA . TYR A 1 294 ? 33.489 40.849 89.013 1.00 14.70 294 TYR A CA 1
ATOM 2203 C C . TYR A 1 294 ? 32.143 40.165 88.723 1.00 14.70 294 TYR A C 1
ATOM 2204 O O . TYR A 1 294 ? 32.119 38.990 88.380 1.00 14.70 294 TYR A O 1
ATOM 2213 N N . GLY A 1 295 ? 31.035 40.891 88.833 1.00 7.08 295 GLY A N 1
ATOM 2214 C CA . GLY A 1 295 ? 29.734 40.292 88.585 1.00 7.08 295 GLY A CA 1
ATOM 2215 C C . GLY A 1 295 ? 28.690 41.193 89.198 1.00 7.08 295 GLY A C 1
ATOM 2216 O O . GLY A 1 295 ? 28.156 40.900 90.269 1.00 7.08 295 GLY A O 1
ATOM 2217 N N . GLY A 1 296 ? 28.432 42.304 88.510 1.00 12.53 296 GLY A N 1
ATOM 2218 C CA . GLY A 1 296 ? 27.489 43.306 88.967 1.00 12.53 296 GLY A CA 1
ATOM 2219 C C . GLY A 1 296 ? 26.025 43.044 88.709 1.00 12.53 296 GLY A C 1
ATOM 2220 O O . GLY A 1 296 ? 25.637 41.976 88.216 1.00 12.53 296 GLY A O 1
ATOM 2221 N N . THR A 1 297 ? 25.217 44.056 89.009 1.00 10.72 297 THR A N 1
ATOM 2222 C CA . THR A 1 297 ? 23.777 43.974 88.846 1.00 10.72 297 THR A CA 1
ATOM 2223 C C . THR A 1 297 ? 23.204 45.383 88.699 1.00 10.72 297 THR A C 1
ATOM 2224 O O . THR A 1 297 ? 23.872 46.360 89.014 1.00 10.72 297 THR A O 1
ATOM 2228 N N . MET A 1 298 ? 22.003 45.485 88.142 1.00 14.77 298 MET A N 1
ATOM 2229 C CA . MET A 1 298 ? 21.316 46.763 87.979 1.00 14.77 298 MET A CA 1
ATOM 2230 C C . MET A 1 298 ? 20.130 46.671 88.931 1.00 14.77 298 MET A C 1
ATOM 2231 O O . MET A 1 298 ? 19.038 47.161 88.635 1.00 14.77 298 MET A O 1
ATOM 2236 N N . LEU A 1 299 ? 20.361 46.011 90.069 1.00 29.41 299 LEU A N 1
ATOM 2237 C CA . LEU A 1 299 ? 19.337 45.777 91.094 1.00 29.41 299 LEU A CA 1
ATOM 2238 C C . LEU A 1 299 ? 18.125 45.212 90.369 1.00 29.41 299 LEU A C 1
ATOM 2239 O O . LEU A 1 299 ? 17.010 45.704 90.495 1.00 29.41 299 LEU A O 1
ATOM 2244 N N . ASP A 1 300 ? 18.390 44.224 89.530 1.00 27.53 300 ASP A N 1
ATOM 2245 C CA . ASP A 1 300 ? 17.357 43.576 88.749 1.00 27.53 300 ASP A CA 1
ATOM 2246 C C . ASP A 1 300 ? 16.697 42.465 89.530 1.00 27.53 300 ASP A C 1
ATOM 2247 O O . ASP A 1 300 ? 17.292 41.915 90.447 1.00 27.53 300 ASP A O 1
ATOM 2252 N N . SER A 1 301 ? 15.481 42.118 89.125 1.00 2.00 301 SER A N 1
ATOM 2253 C CA . SER A 1 301 ? 14.705 41.078 89.788 1.00 2.00 301 SER A CA 1
ATOM 2254 C C . SER A 1 301 ? 15.308 39.667 89.723 1.00 2.00 301 SER A C 1
ATOM 2255 O O . SER A 1 301 ? 16.487 39.497 89.438 1.00 2.00 301 SER A O 1
ATOM 2258 N N . THR A 1 302 ? 14.498 38.666 90.044 1.00 27.80 302 THR A N 1
ATOM 2259 C CA . THR A 1 302 ? 14.954 37.290 90.031 1.00 27.80 302 THR A CA 1
ATOM 2260 C C . THR A 1 302 ? 15.273 36.813 88.624 1.00 27.80 302 THR A C 1
ATOM 2261 O O . THR A 1 302 ? 16.276 36.130 88.403 1.00 27.80 302 THR A O 1
ATOM 2265 N N . ILE A 1 303 ? 14.429 37.200 87.671 1.00 31.64 303 ILE A N 1
ATOM 2266 C CA . ILE A 1 303 ? 14.599 36.808 86.273 1.00 31.64 303 ILE A CA 1
ATOM 2267 C C . ILE A 1 303 ? 16.003 37.154 85.785 1.00 31.64 303 ILE A C 1
ATOM 2268 O O . ILE A 1 303 ? 16.655 36.340 85.133 1.00 31.64 303 ILE A O 1
ATOM 2273 N N . GLY A 1 304 ? 16.479 38.336 86.170 1.00 25.55 3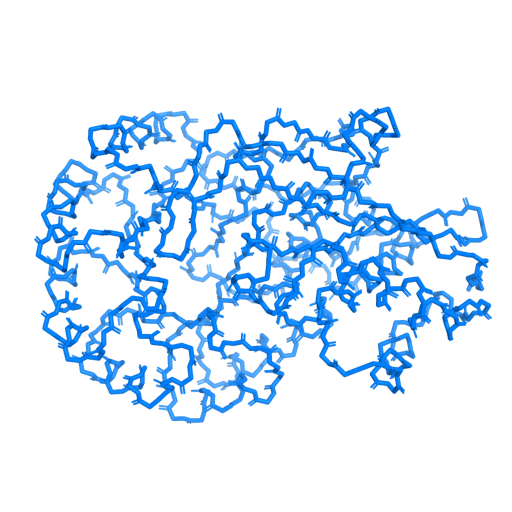04 GLY A N 1
ATOM 2274 C CA . GLY A 1 304 ? 17.805 38.766 85.778 1.00 25.55 304 GLY A CA 1
ATOM 2275 C C . GLY A 1 304 ? 18.871 38.068 86.595 1.00 25.55 304 GLY A C 1
ATOM 2276 O O . GLY A 1 304 ? 19.706 37.357 86.045 1.00 25.55 304 GLY A O 1
ATOM 2277 N N . THR A 1 305 ? 18.817 38.242 87.911 1.00 14.92 305 THR A N 1
ATOM 2278 C CA . THR A 1 305 ? 19.772 37.641 88.834 1.00 14.92 305 THR A CA 1
ATOM 2279 C C . THR A 1 305 ? 20.024 36.158 88.545 1.00 14.92 305 THR A C 1
ATOM 2280 O O . THR A 1 305 ? 21.157 35.674 88.658 1.00 14.92 305 THR A O 1
ATOM 2284 N N . SER A 1 306 ? 18.983 35.455 88.112 1.00 27.59 306 SER A N 1
ATOM 2285 C CA . SER A 1 306 ? 19.100 34.038 87.817 1.00 27.59 306 SER A CA 1
ATOM 2286 C C . SER A 1 306 ? 19.944 33.760 86.578 1.00 27.59 306 SER A C 1
ATOM 2287 O O . SER A 1 306 ? 20.814 32.888 86.609 1.00 27.59 306 SER A O 1
ATOM 2290 N N . VAL A 1 307 ? 19.695 34.507 85.501 1.00 24.08 307 VAL A N 1
ATOM 2291 C CA . VAL A 1 307 ? 20.444 34.339 84.246 1.00 24.08 307 VAL A CA 1
ATOM 2292 C C . VAL A 1 307 ? 21.912 34.702 84.447 1.00 24.08 307 VAL A C 1
ATOM 2293 O O . VAL A 1 307 ? 22.813 34.001 83.974 1.00 24.08 307 VAL A O 1
ATOM 2297 N N . ALA A 1 308 ? 22.139 35.807 85.152 1.00 35.01 308 ALA A N 1
ATOM 2298 C CA . ALA A 1 308 ? 23.482 36.280 85.443 1.00 35.01 308 ALA A CA 1
ATOM 2299 C C . ALA A 1 308 ? 24.213 35.229 86.274 1.00 35.01 308 ALA A C 1
ATOM 2300 O O . ALA A 1 308 ? 25.394 34.981 86.052 1.00 35.01 308 ALA A O 1
ATOM 2302 N N . LEU A 1 309 ? 23.492 34.588 87.194 1.00 8.34 309 LEU A N 1
ATOM 2303 C CA . LEU A 1 309 ? 24.060 33.544 88.045 1.00 8.34 309 LEU A CA 1
ATOM 2304 C C . LEU A 1 309 ? 24.537 32.369 87.204 1.00 8.34 309 LEU A C 1
ATOM 2305 O O . LEU A 1 309 ? 25.653 31.862 87.385 1.00 8.34 309 LEU A O 1
ATOM 2310 N N . GLN A 1 310 ? 23.683 31.963 86.269 1.00 2.00 310 GLN A N 1
ATOM 2311 C CA . GLN A 1 310 ? 23.973 30.855 85.372 1.00 2.00 310 GLN A CA 1
ATOM 2312 C C . GLN A 1 310 ? 25.299 31.079 84.661 1.00 2.00 310 GLN A C 1
ATOM 2313 O O . GLN A 1 310 ? 26.127 30.173 84.588 1.00 2.00 310 GLN A O 1
ATOM 2319 N N . LEU A 1 311 ? 25.485 32.295 84.147 1.00 26.35 311 LEU A N 1
ATOM 2320 C CA . LEU A 1 311 ? 26.686 32.691 83.414 1.00 26.35 311 LEU A CA 1
ATOM 2321 C C . LEU A 1 311 ? 27.933 32.865 84.280 1.00 26.35 311 LEU A C 1
ATOM 2322 O O . LEU A 1 311 ? 29.034 32.504 83.859 1.00 26.35 311 LEU A O 1
ATOM 2327 N N . TYR A 1 312 ? 27.776 33.458 85.461 1.00 36.29 312 TYR A N 1
ATOM 2328 C CA . TYR A 1 312 ? 28.919 33.674 86.348 1.00 36.29 312 TYR A CA 1
ATOM 2329 C C . TYR A 1 312 ? 29.511 32.363 86.859 1.00 36.29 312 TYR A C 1
ATOM 2330 O O . TYR A 1 312 ? 30.714 32.278 87.101 1.00 36.29 312 TYR A O 1
ATOM 2339 N N . SER A 1 313 ? 28.674 31.342 87.015 1.00 16.80 313 SER A N 1
ATOM 2340 C CA . SER A 1 313 ? 29.160 30.046 87.481 1.00 16.80 313 SER A CA 1
ATOM 2341 C C . SER A 1 313 ? 30.091 29.388 86.450 1.00 16.80 313 SER A C 1
ATOM 2342 O O . SER A 1 313 ? 30.822 28.450 86.779 1.00 16.80 313 SER A O 1
ATOM 2345 N N . THR A 1 314 ? 30.052 29.882 85.211 1.00 14.97 314 THR A N 1
ATOM 2346 C CA . THR A 1 314 ? 30.880 29.347 84.131 1.00 14.97 314 THR A CA 1
ATOM 2347 C C . THR A 1 314 ? 32.214 30.080 83.957 1.00 14.97 314 THR A C 1
ATOM 2348 O O . THR A 1 314 ? 33.096 29.617 83.232 1.00 14.97 314 THR A O 1
ATOM 2352 N N . VAL A 1 315 ? 32.334 31.241 84.599 1.00 11.98 315 VAL A N 1
ATOM 2353 C CA . VAL A 1 315 ? 33.549 32.056 84.546 1.00 11.98 315 VAL A CA 1
ATOM 2354 C C . VAL A 1 315 ? 34.655 31.341 85.331 1.00 11.98 315 VAL A C 1
ATOM 2355 O O . VAL A 1 315 ? 34.426 30.846 86.428 1.00 11.98 315 VAL A O 1
ATOM 2359 N N . PRO A 1 316 ? 35.885 31.307 84.790 1.00 10.61 316 PRO A N 1
ATOM 2360 C CA . PRO A 1 316 ? 37.015 30.645 85.454 1.00 10.61 316 PRO A CA 1
ATOM 2361 C C . PRO A 1 316 ? 37.258 31.098 86.896 1.00 10.61 316 PRO A C 1
ATOM 2362 O O . PRO A 1 316 ? 37.595 30.287 87.759 1.00 10.61 316 PRO A O 1
ATOM 2366 N N . SER A 1 317 ? 37.079 32.386 87.158 1.00 7.93 317 SER A N 1
ATOM 2367 C CA . SER A 1 317 ? 37.301 32.895 88.501 1.00 7.93 317 SER A CA 1
ATOM 2368 C C . SER A 1 317 ? 36.707 34.271 88.735 1.00 7.93 317 SER A C 1
ATOM 2369 O O . SER A 1 317 ? 36.765 35.149 87.865 1.00 7.93 317 SER A O 1
ATOM 2372 N N . LEU A 1 318 ? 36.137 34.440 89.928 1.00 2.00 318 LEU A N 1
ATOM 2373 C CA . LEU A 1 318 ? 35.525 35.693 90.356 1.00 2.00 318 LEU A CA 1
ATOM 2374 C C . LEU A 1 318 ? 36.134 35.988 91.736 1.00 2.00 318 LEU A C 1
ATOM 2375 O O . LEU A 1 318 ? 35.494 35.792 92.770 1.00 2.00 318 LEU A O 1
ATOM 2380 N N . PRO A 1 319 ? 37.380 36.501 91.762 1.00 24.24 319 PRO A N 1
ATOM 2381 C CA . PRO A 1 319 ? 38.129 36.831 92.978 1.00 24.24 319 PRO A CA 1
ATOM 2382 C C . PRO A 1 319 ? 37.435 37.764 93.953 1.00 24.24 319 PRO A C 1
ATOM 2383 O O . PRO A 1 319 ? 37.883 37.896 95.095 1.00 24.24 319 PRO A O 1
ATOM 2387 N N . PHE A 1 320 ? 36.378 38.432 93.503 1.00 2.00 320 PHE A N 1
ATOM 2388 C CA . PHE A 1 320 ? 35.644 39.360 94.358 1.00 2.00 320 PHE A CA 1
ATOM 2389 C C . PHE A 1 320 ? 34.174 38.976 94.526 1.00 2.00 320 PHE A C 1
ATOM 2390 O O . PHE A 1 320 ? 33.394 39.686 95.166 1.00 2.00 320 PHE A O 1
ATOM 2398 N N . GLY A 1 321 ? 33.826 37.813 93.991 1.00 14.86 321 GLY A N 1
ATOM 2399 C CA . GLY A 1 321 ? 32.465 37.331 94.086 1.00 14.86 321 GLY A CA 1
ATOM 2400 C C . GLY A 1 321 ? 31.537 38.131 93.206 1.00 14.86 321 GLY A C 1
ATOM 2401 O O . GLY A 1 321 ? 31.908 38.537 92.106 1.00 14.86 321 GLY A O 1
ATOM 2402 N N . CYS A 1 322 ? 30.327 38.363 93.694 1.00 6.83 322 CYS A N 1
ATOM 2403 C CA . CYS A 1 322 ? 29.335 39.121 92.952 1.00 6.83 322 CYS A CA 1
ATOM 2404 C C . CYS A 1 322 ? 28.544 40.003 93.900 1.00 6.83 322 CYS A C 1
ATOM 2405 O O . CYS A 1 322 ? 28.867 40.109 95.079 1.00 6.83 322 CYS A O 1
ATOM 2408 N N . GLU A 1 323 ? 27.498 40.628 93.381 1.00 6.69 323 GLU A N 1
ATOM 2409 C CA . GLU A 1 323 ? 26.663 41.509 94.182 1.00 6.69 323 GLU A CA 1
ATOM 2410 C C . GLU A 1 323 ? 25.232 41.392 93.685 1.00 6.69 323 GLU A C 1
ATOM 2411 O O . GLU A 1 323 ? 24.531 42.393 93.546 1.00 6.69 323 GLU A O 1
ATOM 2417 N N . LEU A 1 324 ? 24.801 40.159 93.436 1.00 8.50 324 LEU A N 1
ATOM 2418 C CA . LEU A 1 324 ? 23.447 39.895 92.956 1.00 8.50 324 LEU A CA 1
ATOM 2419 C C . LEU A 1 324 ? 22.395 39.929 94.079 1.00 8.50 324 LEU A C 1
ATOM 2420 O O . LEU A 1 324 ? 21.764 38.918 94.397 1.00 8.50 324 LEU A O 1
ATOM 2425 N N . ILE A 1 325 ? 22.209 41.117 94.651 1.00 8.55 325 ILE A N 1
ATOM 2426 C CA . ILE A 1 325 ? 21.259 41.332 95.736 1.00 8.55 325 ILE A CA 1
ATOM 2427 C C . ILE A 1 325 ? 19.952 41.912 95.217 1.00 8.55 325 ILE A C 1
ATOM 2428 O O . ILE A 1 325 ? 19.149 42.461 95.985 1.00 8.55 325 ILE A O 1
ATOM 2433 N N . GLY A 1 326 ? 19.748 41.793 93.912 1.00 9.89 326 GLY A N 1
ATOM 2434 C CA . GLY A 1 326 ? 18.545 42.325 93.297 1.00 9.89 326 GLY A CA 1
ATOM 2435 C C . GLY A 1 326 ? 17.245 41.924 93.970 1.00 9.89 326 GLY A C 1
ATOM 2436 O O . GLY A 1 326 ? 16.480 42.790 94.400 1.00 9.89 326 GLY A O 1
ATOM 2437 N N . PRO A 1 327 ? 16.988 40.617 94.121 1.00 15.53 327 PRO A N 1
ATOM 2438 C CA . PRO A 1 327 ? 15.759 40.137 94.752 1.00 15.53 327 PRO A CA 1
ATOM 2439 C C . PRO A 1 327 ? 15.687 40.469 96.234 1.00 15.53 327 PRO A C 1
ATOM 2440 O O . PRO A 1 327 ? 14.606 40.727 96.772 1.00 15.53 327 PRO A O 1
ATOM 2444 N N . PHE A 1 328 ? 16.843 40.497 96.881 1.00 32.90 328 PHE A N 1
ATOM 2445 C CA . PHE A 1 328 ? 16.918 40.751 98.311 1.00 32.90 328 PHE A CA 1
ATOM 2446 C C . PHE A 1 328 ? 16.671 42.181 98.783 1.00 32.90 328 PHE A C 1
ATOM 2447 O O . PHE A 1 328 ? 16.350 42.395 99.952 1.00 32.90 328 PHE A O 1
ATOM 2455 N N . VAL A 1 329 ? 16.809 43.155 97.887 1.00 30.12 329 VAL A N 1
ATOM 2456 C CA . VAL A 1 329 ? 16.560 44.560 98.230 1.00 30.12 329 VAL A CA 1
ATOM 2457 C C . VAL A 1 329 ? 15.148 44.935 97.785 1.00 30.12 329 VAL A C 1
ATOM 2458 O O . VAL A 1 329 ? 14.538 45.861 98.313 1.00 30.12 329 VAL A O 1
ATOM 2462 N N . LEU A 1 330 ? 14.643 44.191 96.810 1.00 4.51 330 LEU A N 1
ATOM 2463 C CA . LEU A 1 330 ? 13.316 44.418 96.262 1.00 4.51 330 LEU A CA 1
ATOM 2464 C C . LEU A 1 330 ? 12.251 44.056 97.289 1.00 4.51 330 LEU A C 1
ATOM 2465 O O . LEU A 1 330 ? 12.483 43.217 98.161 1.00 4.51 330 LEU A O 1
ATOM 2470 N N . ALA A 1 331 ? 11.084 44.687 97.173 1.00 50.86 331 ALA A N 1
ATOM 2471 C CA . ALA A 1 331 ? 9.973 44.462 98.098 1.00 50.86 331 ALA A CA 1
ATOM 2472 C C . ALA A 1 331 ? 9.053 43.309 97.713 1.00 50.86 331 ALA A C 1
ATOM 2473 O O . ALA A 1 331 ? 8.117 42.998 98.446 1.00 50.86 331 ALA A O 1
ATOM 2475 N N . ASP A 1 332 ? 9.323 42.675 96.574 1.00 44.93 332 ASP A N 1
ATOM 2476 C CA . ASP A 1 332 ? 8.502 41.561 96.093 1.00 44.93 332 ASP A CA 1
ATOM 2477 C C . ASP A 1 332 ? 9.165 40.917 94.876 1.00 44.93 332 ASP A C 1
ATOM 2478 O O . ASP A 1 332 ? 10.099 41.485 94.310 1.00 44.93 332 ASP A O 1
ATOM 2483 N N . THR A 1 333 ? 8.704 39.724 94.499 1.00 40.02 333 THR A N 1
ATOM 2484 C CA . THR A 1 333 ? 9.249 39.021 93.337 1.00 40.02 333 THR A CA 1
ATOM 2485 C C . THR A 1 333 ? 8.190 38.859 92.251 1.00 40.02 333 THR A C 1
ATOM 2486 O O . THR A 1 333 ? 6.998 39.062 92.489 1.00 40.02 333 THR A O 1
ATOM 2490 N N . LEU A 1 334 ? 8.639 38.459 91.067 1.00 20.50 334 LEU A N 1
ATOM 2491 C CA . LEU A 1 334 ? 7.765 38.261 89.920 1.00 20.50 334 LEU A CA 1
ATOM 2492 C C . LEU A 1 334 ? 7.843 36.798 89.486 1.00 20.50 334 LEU A C 1
ATOM 2493 O O . LEU A 1 334 ? 7.716 36.483 88.306 1.00 20.50 334 LEU A O 1
ATOM 2498 N N . SER A 1 335 ? 8.104 35.911 90.439 1.00 26.36 335 SER A N 1
ATOM 2499 C CA . SER A 1 335 ? 8.204 34.487 90.150 1.00 26.36 335 SER A CA 1
ATOM 2500 C C . SER A 1 335 ? 7.802 33.671 91.366 1.00 26.36 335 SER A C 1
ATOM 2501 O O . SER A 1 335 ? 7.729 34.188 92.483 1.00 26.36 335 SER A O 1
ATOM 2504 N N . HIS A 1 336 ? 7.545 32.389 91.147 1.00 47.78 336 HIS A N 1
ATOM 2505 C CA . HIS A 1 336 ? 7.137 31.503 92.226 1.00 47.78 336 HIS A CA 1
ATOM 2506 C C . HIS A 1 336 ? 8.349 31.004 93.006 1.00 47.78 336 HIS A C 1
ATOM 2507 O O . HIS A 1 336 ? 8.256 30.693 94.193 1.00 47.78 336 HIS A O 1
ATOM 2514 N N . GLU A 1 337 ? 9.496 30.986 92.342 1.00 26.74 337 GLU A N 1
ATOM 2515 C CA . GLU A 1 337 ? 10.724 30.508 92.948 1.00 26.74 337 GLU A CA 1
ATOM 2516 C C . GLU A 1 337 ? 11.602 31.630 93.489 1.00 26.74 337 GLU A C 1
ATOM 2517 O O . GLU A 1 337 ? 11.668 32.719 92.921 1.00 26.74 337 GLU A O 1
ATOM 2523 N N . PRO A 1 338 ? 12.219 31.396 94.655 1.00 33.61 338 PRO A N 1
ATOM 2524 C CA . PRO A 1 338 ? 13.107 32.390 95.263 1.00 33.61 338 PRO A CA 1
ATOM 2525 C C . PRO A 1 338 ? 14.560 31.931 95.188 1.00 33.61 338 PRO A C 1
ATOM 2526 O O . PRO A 1 338 ? 14.845 30.738 95.057 1.00 33.61 338 PRO A O 1
ATOM 2530 N N . LEU A 1 339 ? 15.484 32.887 95.201 1.00 27.90 339 LEU A N 1
ATOM 2531 C CA . LEU A 1 339 ? 16.902 32.550 95.180 1.00 27.90 339 LEU A CA 1
ATOM 2532 C C . LEU A 1 339 ? 17.333 32.630 96.640 1.00 27.90 339 LEU A C 1
ATOM 2533 O O . LEU A 1 339 ? 17.069 33.632 97.310 1.00 27.90 339 LEU A O 1
ATOM 2538 N N . GLU A 1 340 ? 17.968 31.570 97.138 1.00 5.40 340 GLU A N 1
ATOM 2539 C CA . GLU A 1 340 ? 18.389 31.528 98.537 1.00 5.40 340 GLU A CA 1
ATOM 2540 C C . GLU A 1 340 ? 19.894 31.587 98.817 1.00 5.40 340 GLU A C 1
ATOM 2541 O O . GLU A 1 340 ? 20.693 30.875 98.207 1.00 5.40 340 GLU A O 1
ATOM 2547 N N . ILE A 1 341 ? 20.261 32.452 99.756 1.00 19.90 341 ILE A N 1
ATOM 2548 C CA . ILE A 1 341 ? 21.646 32.614 100.178 1.00 19.90 341 ILE A CA 1
ATOM 2549 C C . ILE A 1 341 ? 21.902 31.610 101.311 1.00 19.90 341 ILE A C 1
ATOM 2550 O O . ILE A 1 341 ? 21.045 31.412 102.176 1.00 19.90 341 ILE A O 1
ATOM 2555 N N . ARG A 1 342 ? 23.065 30.966 101.294 1.00 51.90 342 ARG A N 1
ATOM 2556 C CA . ARG A 1 342 ? 23.425 29.991 102.322 1.00 51.90 342 ARG A CA 1
ATOM 2557 C C . ARG A 1 342 ? 24.908 30.058 102.637 1.00 51.90 342 ARG A C 1
ATOM 2558 O O . ARG A 1 342 ? 25.728 29.557 101.867 1.00 51.90 342 ARG A O 1
ATOM 2566 N N . ASP A 1 343 ? 25.232 30.661 103.783 1.00 32.49 343 ASP A N 1
ATOM 2567 C CA . ASP A 1 343 ? 26.614 30.827 104.262 1.00 32.49 343 ASP A CA 1
ATOM 2568 C C . ASP A 1 343 ? 27.427 31.848 103.464 1.00 32.49 343 ASP A C 1
ATOM 2569 O O . ASP A 1 343 ? 28.484 31.527 102.909 1.00 32.49 343 ASP A O 1
ATOM 2574 N N . TYR A 1 344 ? 26.912 33.077 103.418 1.00 22.74 344 TYR A N 1
ATOM 2575 C CA . TYR A 1 344 ? 27.545 34.195 102.722 1.00 22.74 344 TYR A CA 1
ATOM 2576 C C . TYR A 1 344 ? 27.610 34.057 101.205 1.00 22.74 344 TYR A C 1
ATOM 2577 O O . TYR A 1 344 ? 28.119 34.950 100.528 1.00 22.74 344 TYR A O 1
ATOM 2586 N N . GLU A 1 345 ? 27.083 32.961 100.669 1.00 22.40 345 GLU A N 1
ATOM 2587 C CA . GLU A 1 345 ? 27.135 32.733 99.233 1.00 22.40 345 GLU A CA 1
ATOM 2588 C C . GLU A 1 345 ? 25.767 32.579 98.594 1.00 22.40 345 GLU A C 1
ATOM 2589 O O . GLU A 1 345 ? 24.887 31.931 99.152 1.00 22.40 345 GLU A O 1
ATOM 2595 N N . LEU A 1 346 ? 25.592 33.177 97.421 1.00 10.51 346 LEU A N 1
ATOM 2596 C CA . LEU A 1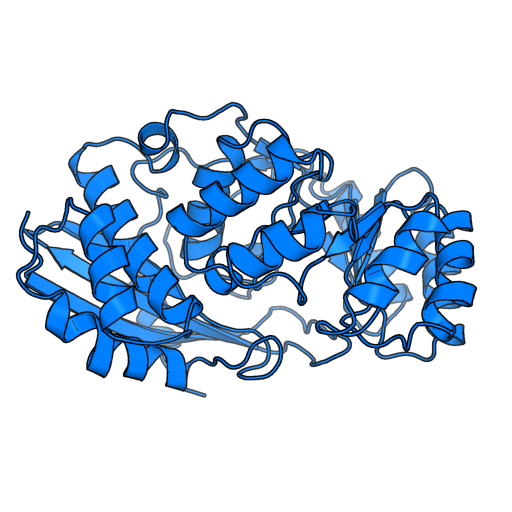 346 ? 24.347 33.056 96.674 1.00 10.51 346 LEU A CA 1
ATOM 2597 C C . LEU A 1 346 ? 24.452 31.739 95.885 1.00 10.51 346 LEU A C 1
ATOM 2598 O O . LEU A 1 346 ? 25.407 31.531 95.123 1.00 10.51 346 LEU A O 1
ATOM 2603 N N . GLN A 1 347 ? 23.504 30.834 96.116 1.00 18.63 347 GLN A N 1
ATOM 2604 C CA . GLN A 1 347 ? 23.497 29.527 95.453 1.00 18.63 347 GLN A CA 1
ATOM 2605 C C . GLN A 1 347 ? 22.945 29.575 94.027 1.00 18.63 347 GLN A C 1
ATOM 2606 O O . GLN A 1 347 ? 21.991 30.297 93.746 1.00 18.63 347 GLN A O 1
ATOM 2612 N N . VAL A 1 348 ? 23.543 28.784 93.137 1.00 34.24 348 VAL A N 1
ATOM 2613 C CA . VAL A 1 348 ? 23.115 28.698 91.735 1.00 34.24 348 VAL A CA 1
ATOM 2614 C C . VAL A 1 348 ? 21.898 27.762 91.647 1.00 34.24 348 VAL A C 1
ATOM 2615 O O . VAL A 1 348 ? 21.946 26.631 92.135 1.00 34.24 348 VAL A O 1
ATOM 2619 N N . PRO A 1 349 ? 20.804 28.210 90.990 1.00 23.93 349 PRO A N 1
ATOM 2620 C CA . PRO A 1 349 ? 19.549 27.456 90.815 1.00 23.93 349 PRO A CA 1
ATOM 2621 C C . PRO A 1 349 ? 19.646 26.030 90.249 1.00 23.93 349 PRO A C 1
ATOM 2622 O O . PRO A 1 349 ? 20.606 25.673 89.565 1.00 23.93 349 PRO A O 1
ATOM 2626 N N . THR A 1 350 ? 18.587 25.255 90.475 1.00 94.35 350 THR A N 1
ATOM 2627 C CA . THR A 1 350 ? 18.531 23.853 90.055 1.00 94.35 350 THR A CA 1
ATOM 2628 C C . THR A 1 350 ? 17.414 23.520 89.063 1.00 94.35 350 THR A C 1
ATOM 2629 O O . THR A 1 350 ? 16.696 22.537 89.249 1.00 94.35 350 THR A O 1
ATOM 2633 N N . GLY A 1 351 ? 17.282 24.306 88.002 1.00 95.51 351 GLY A N 1
ATOM 2634 C CA . GLY A 1 351 ? 16.238 24.038 87.029 1.00 95.51 351 GLY A CA 1
ATOM 2635 C C . GLY A 1 351 ? 16.721 24.154 85.601 1.00 95.51 351 GLY A C 1
ATOM 2636 O O . GLY A 1 351 ? 17.926 24.233 85.358 1.00 95.51 351 GLY A O 1
ATOM 2637 N N . VAL A 1 352 ? 15.791 24.135 84.649 1.00 36.68 352 VAL A N 1
ATOM 2638 C CA . VAL A 1 352 ? 16.146 24.262 83.240 1.00 36.68 352 VAL A CA 1
ATOM 2639 C C . VAL A 1 352 ? 15.926 25.703 82.813 1.00 36.68 352 VAL A C 1
ATOM 2640 O O . VAL A 1 352 ? 14.856 26.266 83.054 1.00 36.68 352 VAL A O 1
ATOM 2644 N N . GLY A 1 353 ? 16.966 26.307 82.241 1.00 22.38 353 GLY A N 1
ATOM 2645 C CA . GLY A 1 353 ? 16.904 27.689 81.798 1.00 22.38 353 GLY A CA 1
ATOM 2646 C C . GLY A 1 353 ? 16.484 28.627 82.909 1.00 22.38 353 GLY A C 1
ATOM 2647 O O . GLY A 1 353 ? 15.292 28.823 83.134 1.00 22.38 353 GLY A O 1
ATOM 2648 N N . HIS A 1 354 ? 17.467 29.196 83.602 1.00 16.16 354 HIS A N 1
ATOM 2649 C CA . HIS A 1 354 ? 17.261 30.122 84.722 1.00 16.16 354 HIS A CA 1
ATOM 2650 C C . HIS A 1 354 ? 16.138 29.777 85.702 1.00 16.16 354 HIS A C 1
ATOM 2651 O O . HIS A 1 354 ? 15.634 30.666 86.401 1.00 16.16 354 HIS A O 1
ATOM 2658 N N . GLY A 1 355 ? 15.776 28.492 85.757 1.00 27.54 355 GLY A N 1
ATOM 2659 C CA . GLY A 1 355 ? 14.720 27.995 86.635 1.00 27.54 355 GLY A CA 1
ATOM 2660 C C . GLY A 1 355 ? 13.841 29.005 87.365 1.00 27.54 355 GLY A C 1
ATOM 2661 O O . GLY A 1 355 ? 13.811 29.035 88.593 1.00 27.54 355 GLY A O 1
ATOM 2662 N N . MET A 1 356 ? 13.083 29.795 86.608 1.00 30.92 356 MET A N 1
ATOM 2663 C CA . MET A 1 356 ? 12.206 30.810 87.190 1.00 30.92 356 MET A CA 1
ATOM 2664 C C . MET A 1 356 ? 10.969 30.983 86.327 1.00 30.92 356 MET A C 1
ATOM 2665 O O . MET A 1 356 ? 11.086 31.249 85.127 1.00 30.92 356 MET A O 1
ATOM 2670 N N . THR A 1 357 ? 9.788 30.794 86.914 1.00 29.16 357 THR A N 1
ATOM 2671 C CA . THR A 1 357 ? 8.541 30.989 86.171 1.00 29.16 357 THR A CA 1
ATOM 2672 C C . THR A 1 357 ? 7.872 32.271 86.650 1.00 29.16 357 THR A C 1
ATOM 2673 O O . THR A 1 357 ? 7.597 32.450 87.840 1.00 29.16 357 THR A O 1
ATOM 2677 N N . LEU A 1 358 ? 7.628 33.163 85.702 1.00 60.21 358 LEU A N 1
ATOM 2678 C CA . LEU A 1 358 ? 7.007 34.443 85.959 1.00 60.21 358 LEU A CA 1
ATOM 2679 C C . LEU A 1 358 ? 5.651 34.255 86.628 1.00 60.21 358 LEU A C 1
ATOM 2680 O O . LEU A 1 358 ? 4.875 33.371 86.261 1.00 60.21 358 LEU A O 1
ATOM 2685 N N . ASP A 1 359 ? 5.413 35.047 87.664 1.00 33.42 359 ASP A N 1
ATOM 2686 C CA . ASP A 1 359 ? 4.164 34.996 88.402 1.00 33.42 359 ASP A CA 1
ATOM 2687 C C . ASP A 1 359 ? 3.224 35.978 87.734 1.00 33.42 359 ASP A C 1
ATOM 2688 O O . ASP A 1 359 ? 3.270 37.174 88.017 1.00 33.42 359 ASP A O 1
ATOM 2693 N N . GLU A 1 360 ? 2.400 35.465 86.823 1.00 52.03 360 GLU A N 1
ATOM 2694 C CA . GLU A 1 360 ? 1.440 36.273 86.074 1.00 52.03 360 GLU A CA 1
ATOM 2695 C C . GLU A 1 360 ? 0.640 37.171 86.997 1.00 52.03 360 GLU A C 1
ATOM 2696 O O . GLU A 1 360 ? 0.358 38.322 86.673 1.00 52.03 360 GLU A O 1
ATOM 2702 N N . ASP A 1 361 ? 0.330 36.639 88.171 1.00 49.22 361 ASP A N 1
ATOM 2703 C CA . ASP A 1 361 ? -0.426 37.362 89.177 1.00 49.22 361 ASP A CA 1
ATOM 2704 C C . ASP A 1 361 ? 0.398 38.554 89.674 1.00 49.22 361 ASP A C 1
ATOM 2705 O O . ASP A 1 361 ? -0.127 39.661 89.806 1.00 49.22 361 ASP A O 1
ATOM 2710 N N . LYS A 1 362 ? 1.692 38.329 89.911 1.00 18.67 362 LYS A N 1
ATOM 2711 C CA . LYS A 1 362 ? 2.606 39.376 90.373 1.00 18.67 362 LYS A CA 1
ATOM 2712 C C . LYS A 1 362 ? 2.921 40.385 89.272 1.00 18.67 362 LYS A C 1
ATOM 2713 O O . LYS A 1 362 ? 3.253 41.539 89.546 1.00 18.67 362 LYS A O 1
ATOM 2719 N N . VAL A 1 363 ? 2.812 39.947 88.024 1.00 8.57 363 VAL A N 1
ATOM 2720 C CA . VAL A 1 363 ? 3.082 40.819 86.889 1.00 8.57 363 VAL A CA 1
ATOM 2721 C C . VAL A 1 363 ? 1.952 41.827 86.749 1.00 8.57 363 VAL A C 1
ATOM 2722 O O . VAL A 1 363 ? 2.187 42.994 86.434 1.00 8.57 363 VAL A O 1
ATOM 2726 N N . ARG A 1 364 ? 0.738 41.381 87.074 1.00 29.49 364 ARG A N 1
ATOM 2727 C CA . ARG A 1 364 ? -0.468 42.200 86.969 1.00 29.49 364 ARG A CA 1
ATOM 2728 C C . ARG A 1 364 ? -0.606 43.289 88.023 1.00 29.49 364 ARG A C 1
ATOM 2729 O O . ARG A 1 364 ? -1.180 44.342 87.753 1.00 29.49 364 ARG A O 1
ATOM 2737 N N . GLN A 1 365 ? -0.049 43.046 89.204 1.00 32.50 365 GLN A N 1
ATOM 2738 C CA . GLN A 1 365 ? -0.157 43.985 90.319 1.00 32.50 365 GLN A CA 1
ATOM 2739 C C . GLN A 1 365 ? 0.577 45.311 90.173 1.00 32.50 365 GLN A C 1
ATOM 2740 O O . GLN A 1 365 ? 0.111 46.337 90.662 1.00 32.50 365 GLN A O 1
ATOM 2746 N N . TYR A 1 366 ? 1.709 45.297 89.482 1.00 70.98 366 TYR A N 1
ATOM 2747 C CA . TYR A 1 366 ? 2.513 46.501 89.342 1.00 70.98 366 TYR A CA 1
ATOM 2748 C C . TYR A 1 366 ? 2.370 47.207 87.988 1.00 70.98 366 TYR A C 1
ATOM 2749 O O . TYR A 1 366 ? 1.998 48.377 87.937 1.00 70.98 366 TYR A O 1
ATOM 2758 N N . ALA A 1 367 ? 2.677 46.493 86.912 1.00 28.11 367 ALA A N 1
ATOM 2759 C CA . ALA A 1 367 ? 2.591 46.969 85.519 1.00 28.11 367 ALA A CA 1
ATOM 2760 C C . ALA A 1 367 ? 2.392 48.452 85.082 1.00 28.11 367 ALA A C 1
ATOM 2761 O O . ALA A 1 367 ? 1.665 48.727 84.115 1.00 28.11 367 ALA A O 1
ATOM 2763 N N . ARG A 1 368 ? 3.116 49.387 85.692 1.00 120.76 368 ARG A N 1
ATOM 2764 C CA . ARG A 1 368 ? 2.982 50.800 85.310 1.00 120.76 368 ARG A CA 1
ATOM 2765 C C . ARG A 1 368 ? 4.250 51.281 84.608 1.00 120.76 368 ARG A C 1
ATOM 2766 O O . ARG A 1 368 ? 5.326 50.719 84.819 1.00 120.76 368 ARG A O 1
ATOM 2774 N N . VAL A 1 369 ? 4.132 52.314 83.776 1.00 35.90 369 VAL A N 1
ATOM 2775 C CA . VAL A 1 369 ? 5.290 52.848 83.063 1.00 35.90 369 VAL A CA 1
ATOM 2776 C C . VAL A 1 369 ? 6.254 53.626 83.965 1.00 35.90 369 VAL A C 1
ATOM 2777 O O . VAL A 1 369 ? 7.429 53.273 84.067 1.00 35.90 369 VAL A O 1
ATOM 2781 N N . SER A 1 370 ? 5.728 54.630 84.665 1.00 210.90 370 SER A N 1
ATOM 2782 C CA . SER A 1 370 ? 6.496 55.498 85.568 1.00 210.90 370 SER A CA 1
ATOM 2783 C C . SER A 1 370 ? 7.800 56.133 85.057 1.00 210.90 370 SER A C 1
ATOM 2784 O O . SER A 1 370 ? 7.882 57.389 85.164 1.00 210.90 370 SER A O 1
#

Nearest PDB structures (foldseek):
  2chr-assembly1_A  TM=1.003E+00  e=1.341E-81  Cupriavidus necator
  1nu5-assembly1_A  TM=9.880E-01  e=3.210E-59  Pseudomonas sp. P51
  3dgb-assembly1_A  TM=9.885E-01  e=2.550E-46  Pseudomonas protegens Pf-5
  1bkh-assembly2_B  TM=9.822E-01  e=1.107E-43  Pseudomonas putida
  3ct2-assembly1_A  TM=9.817E-01  e=2.019E-43  Pseudomonas protegens Pf-5

Solvent-accessible surface area: 14628 Å² total; per-residue (Å²): 69,137,4,86,48,17,81,8,31,8,0,3,0,52,12,143,187,70,12,56,8,33,54,41,51,4,116,78,4,25,4,0,0,0,22,0,69,0,113,81,64,48,0,15,0,2,0,7,8,4,28,29,86,70,7,19,96,20,7,7,77,46,1,56,71,28,1,64,161,108,1,7,66,107,0,84,42,48,71,0,64,65,18,94,22,4,44,113,45,2,47,187,34,16,130,42,40,25,0,0,34,0,0,0,0,4,0,2,10,0,0,47,0,53,41,96,45,45,9,0,3,100,54,46,67,21,69,124,52,90,17,0,35,0,0,29,17,6,4,33,42,34,36,127,141,2,41,97,44,0,75,90,28,27,139,157,140,60,0,29,46,0,10,0,18,0,16,57,57,44,34,106,71,0,25,107,5,0,84,37,0,18,121,48,2,45,118,138,10,102,9,5,1,1,0,3,39,53,11,114,43,118,44,0,44,76,34,0,52,86,0,54,87,50,57,6,59,0,0,1,0,0,2,26,80,158,60,36,97,0,0,70,111,5,16,100,121,16,233,10,18,0,2,0,4,5,12,0,55,78,78,72,27,0,105,75,3,10,150,96,108,8,0,26,1,0,0,0,10,11,11,19,10,11,0,0,32,27,0,72,120,1,14,54,32,0,117,92,49,48,7,26,9,0,0,2,16,11,19,18,0,2,1,3,0,0,0,6,0,1,2,1,0,30,11,85,62,20,85,34,3,0,4,0,0,0,14,39,15,3,47,40,42,0,7,115,56,92,10,91,16,118,80,48,62,0,47,23,29,143,30,56,0,0,15,6,62,14,18,77,89,56,8,173,109,22,53,150,90,96

CATH classification: 3.30.390.10 (+1 more: 3.20.20.120)

Sequence (370 aa):
MKIDAIEAVIVDVPTKRPIQMSITTVHQQSYVIVRVYSEGLVGVGEGGSVGGPVWSAECAETIKIIVERYLAPHLLGTDAFNVSGALQTMARAVTGNASAKAAVEMALLDLKARALGVSIAELLGGPLRSAIPIAWTLASGDTKRDLDSAVEMIERRRHNRFKVKLGFRSPQDDLIHMEALSNSLGSKAYLRVDVNQAWDEQVASVYIPELEALGVELIEQPVGRENTQALRRLSDNNRVAIMADESLSTLASAFDLARDRSVDVFSLKLCNMGGVSATQKIAAVAEASGIASYGGTMLDSTIGTSVALQLYSTVPSLPFGCELIGPFVLADTLSHEPLEIRDYELQVPTGVGHGMTLDEDKVRQYARVS

Secondary structure (DSSP, 8-state):
----EEEEEEEEEEEEEEEE-SS-EEEEEEEEEEEEEBTTB--EEE---STTTTTSS--HHHHHHIIIIIIHHHHTTS-TT-HHHHHHHHHTT-SS-HHHHHHHHHHHHHHHHHHTT--HHHHTT--S-SEEEBEEEE-SS-HHHHHHHHHHHHHTTS--EEEEE-SSS-HHHHHHHHHHHHHHTTTTSEEEEE-TT---THHHHHHHHHHHTTT--EEE--S-SS-HHHHHHHHHH-SSEEEESSS--SHHHHHHHHTTT--SEE---HHHHTSHHHHHHHHHHHHHHT-EE-----S--HHHHHHHHHHHTTSS--TT-B---HHHHBS--SBS----B-SSEEEPP-SSSTT--B-HHHHHHH----

InterPro domains:
  IPR013341 Mandelate racemase, N-terminal domain [PF02746] (6-125)
  IPR013342 Mandelate racemase, C-terminal domain [PF13378] (148-362)
  IPR013342 Mandelate racemase, C-terminal domain [SM00922] (144-241)
  IPR013370 Muconate/chloromuconate cycloisomerase [SFLDG01258] (1-368)
  IPR013370 Muconate/chloromuconate cycloisomerase [TIGR02534] (3-368)
  IPR013370 Muconate/chloromuconate cycloisomerase [cd03318] (2-365)
  IPR018110 Mandelate racemase/muconate lactonizing enzyme, conserved site [PS00908] (100-125)
  IPR018110 Mandelate racemase/muconate lactonizing enzyme, conserved site [PS00909] (191-222)
  IPR029017 Enolase-like, N-terminal [G3DSA:3.30.390.10] (7-361)
  IPR029017 Enolase-like, N-terminal [SSF54826] (1-126)
  IPR036849 Enolase-like, C-terminal domain superfamily [G3DSA:3.20.20.120] (118-353)
  IPR036849 Enolase-like, C-terminal domain superfamily [SSF51604] (128-368)

Foldseek 3Di:
DFFAFKDKFKFKFAFPDWFAFQFGIGGIFIWMWIWTDDPNFIFIFIFAFAPACTLHNHHLVRLRCCQVVWLGVQRHRDDLQCLVVSLVSSVVGDDAQLRSLARVSLRSLLRNQVVVFHASLVVVPHFPDFWWQAAAEQRDPDLVVSLVVVVVCLVVQAHQEYEYRDNNDDLVVVLVSLLSNCVPSVPSHAAEYENSQRDDLVSCQVRVVSSVVSRHQEYENRHDLPPLVSLQVSVVNDPHFYEYDSVDAELVSLLVCLPNVSGQEYEQESNRQRHLVRSVSSLVSCVVSVHAYAQEYSLAALSRLQSSLSSVSHRPDHPHTYHSCSNVRTPDHQWPDDFDGDRSITGHDDGGYSPTDGNPVSRVPGRDRD

Radius of gyration: 19.77 Å; Cα contacts (8 Å, |Δi|>4): 860; chains: 1; bounding box: 50×45×52 Å